Protein AF-A0A5T2E559-F1 (afdb_monomer_lite)

Structure (mmCIF, N/CA/C/O backbone):
data_AF-A0A5T2E559-F1
#
_entry.id   AF-A0A5T2E559-F1
#
loop_
_atom_site.group_PDB
_atom_site.id
_atom_site.type_symbol
_atom_site.label_atom_id
_atom_site.label_alt_id
_atom_site.label_comp_id
_atom_site.label_asym_id
_atom_site.label_entity_id
_atom_site.label_seq_id
_atom_site.pdbx_PDB_ins_code
_atom_site.Cartn_x
_atom_site.Cartn_y
_atom_site.Cartn_z
_atom_site.occupancy
_atom_site.B_iso_or_equiv
_atom_site.auth_seq_id
_atom_site.auth_comp_id
_atom_site.auth_asym_id
_atom_site.auth_atom_id
_atom_site.pdbx_PDB_model_num
ATOM 1 N N . ASN A 1 1 ? -61.203 17.964 37.550 1.00 66.06 1 ASN A N 1
ATOM 2 C CA . ASN A 1 1 ? -59.729 18.044 37.536 1.00 66.06 1 ASN A CA 1
ATOM 3 C C . ASN A 1 1 ? -59.248 17.151 36.398 1.00 66.06 1 ASN A C 1
ATOM 5 O O . ASN A 1 1 ? -59.450 15.952 36.487 1.00 66.06 1 ASN A O 1
ATOM 9 N N . VAL A 1 2 ? -58.763 17.712 35.288 1.00 76.19 2 VAL A N 1
ATOM 10 C CA . VAL A 1 2 ? -58.526 16.998 34.006 1.00 76.19 2 VAL A CA 1
ATOM 11 C C . VAL A 1 2 ? -57.173 16.260 33.941 1.00 76.19 2 VAL A C 1
ATOM 13 O O . VAL A 1 2 ? -56.623 16.067 32.867 1.00 76.19 2 VAL A O 1
ATOM 16 N N . GLY A 1 3 ? -56.598 15.864 35.083 1.00 79.62 3 GLY A N 1
ATOM 17 C CA . GLY A 1 3 ? -55.346 15.082 35.113 1.00 79.62 3 GLY A CA 1
ATOM 18 C C . GLY A 1 3 ? -54.092 15.826 34.621 1.00 79.62 3 GLY A C 1
ATOM 19 O O . GLY A 1 3 ? -53.061 15.210 34.355 1.00 79.62 3 GLY A O 1
ATOM 20 N N . LEU A 1 4 ? -54.149 17.159 34.510 1.00 85.25 4 LEU A N 1
ATOM 21 C CA . LEU A 1 4 ? -53.061 17.962 33.936 1.00 85.25 4 LEU A CA 1
ATOM 22 C C . LEU A 1 4 ? -51.761 17.887 34.751 1.00 85.25 4 LEU A C 1
ATOM 24 O O . LEU A 1 4 ? -50.685 17.919 34.167 1.00 85.25 4 LEU A O 1
ATOM 28 N N . GLY A 1 5 ? -51.838 17.741 36.078 1.00 86.62 5 GLY A N 1
ATOM 29 C CA . GLY A 1 5 ? -50.645 17.614 36.926 1.00 86.62 5 GLY A CA 1
ATOM 30 C C . GLY A 1 5 ? -49.849 16.332 36.661 1.00 86.62 5 GLY A C 1
ATOM 31 O O . GLY A 1 5 ? -48.628 16.373 36.555 1.00 86.62 5 GLY A O 1
ATOM 32 N N . GLU A 1 6 ? -50.536 15.203 36.480 1.00 86.62 6 GLU A N 1
ATOM 33 C CA . GLU A 1 6 ? -49.902 13.924 36.134 1.00 86.62 6 GLU A CA 1
ATOM 34 C C . GLU A 1 6 ? -49.303 13.968 34.724 1.00 86.62 6 GLU A C 1
ATOM 36 O O . GLU A 1 6 ? -48.163 13.560 34.515 1.00 86.62 6 GLU A O 1
ATOM 41 N N . THR A 1 7 ? -50.025 14.584 33.783 1.00 84.44 7 THR A N 1
ATOM 42 C CA . THR A 1 7 ? -49.546 14.812 32.410 1.00 84.44 7 THR A CA 1
ATOM 43 C C . THR A 1 7 ? -48.252 15.635 32.391 1.00 84.44 7 THR A C 1
ATOM 45 O O . THR A 1 7 ? -47.308 15.283 31.687 1.00 84.44 7 THR A O 1
ATOM 48 N N . ILE A 1 8 ? -48.175 16.704 33.191 1.00 85.31 8 ILE A N 1
ATOM 49 C CA . ILE A 1 8 ? -46.977 17.549 33.308 1.00 85.31 8 ILE A CA 1
ATOM 50 C C . ILE A 1 8 ? -45.797 16.761 33.893 1.00 85.31 8 ILE A C 1
ATOM 52 O O . ILE A 1 8 ? -44.686 16.868 33.378 1.00 85.31 8 ILE A O 1
ATOM 56 N N . ASN A 1 9 ? -46.023 15.940 34.922 1.00 83.50 9 ASN A N 1
ATOM 57 C CA . ASN A 1 9 ? -44.961 15.149 35.553 1.00 83.50 9 ASN A CA 1
ATOM 58 C C . ASN A 1 9 ? -44.396 14.071 34.613 1.00 83.50 9 ASN A C 1
ATOM 60 O O . ASN A 1 9 ? -43.179 13.902 34.531 1.00 83.50 9 ASN A O 1
ATOM 64 N N . LEU A 1 10 ? -45.261 13.381 33.861 1.00 82.00 10 LEU A N 1
ATOM 65 C CA . LEU A 1 10 ? -44.844 12.396 32.858 1.00 82.00 10 LEU A CA 1
ATOM 66 C C . LEU A 1 10 ? -44.085 13.056 31.698 1.00 82.00 10 LEU A C 1
ATOM 68 O O . LEU A 1 10 ? -43.051 12.546 31.268 1.00 82.00 10 LEU A O 1
ATOM 72 N N . ALA A 1 11 ? -44.552 14.219 31.230 1.00 79.19 11 ALA A N 1
ATOM 73 C CA . ALA A 1 11 ? -43.866 14.990 30.194 1.00 79.19 11 ALA A CA 1
ATOM 74 C C . ALA A 1 11 ? -42.492 15.502 30.661 1.00 79.19 11 ALA A C 1
ATOM 76 O O . ALA A 1 11 ? -41.535 15.476 29.889 1.00 79.19 11 ALA A O 1
ATOM 77 N N . ALA A 1 12 ? -42.369 15.925 31.923 1.00 78.69 12 ALA A N 1
ATOM 78 C CA . ALA A 1 12 ? -41.098 16.353 32.501 1.00 78.69 12 ALA A CA 1
ATOM 79 C C . ALA A 1 12 ? -40.080 15.203 32.570 1.00 78.69 12 ALA A C 1
ATOM 81 O O . ALA A 1 12 ? -38.919 15.415 32.236 1.00 78.69 12 ALA A O 1
ATOM 82 N N . GLY A 1 13 ? -40.507 13.990 32.941 1.00 71.38 13 GLY A N 1
ATOM 83 C CA . GLY A 1 13 ? -39.643 12.804 32.936 1.00 71.38 13 GLY A CA 1
ATOM 84 C C . GLY A 1 13 ? -39.203 12.387 31.528 1.00 71.38 13 GLY A C 1
ATOM 85 O O . GLY A 1 13 ? -38.030 12.104 31.307 1.00 71.38 13 GLY A O 1
ATOM 86 N N . ALA A 1 14 ? -40.113 12.428 30.550 1.00 70.19 14 ALA A N 1
ATOM 87 C CA . ALA A 1 14 ? -39.819 12.055 29.162 1.00 70.19 14 ALA A CA 1
ATOM 88 C C . ALA A 1 14 ? -38.858 13.021 28.434 1.00 70.19 14 ALA A C 1
ATOM 90 O O . ALA A 1 14 ? -38.290 12.661 27.404 1.00 70.19 14 ALA A O 1
ATOM 91 N N . LEU A 1 15 ? -38.678 14.248 28.940 1.00 72.31 15 LEU A N 1
ATOM 92 C CA . LEU A 1 15 ? -37.812 15.279 28.350 1.00 72.31 15 LEU A CA 1
ATOM 93 C C . LEU A 1 15 ? -36.453 15.436 29.063 1.00 72.31 15 LEU A C 1
ATOM 95 O O . LEU A 1 15 ? -35.660 16.298 28.667 1.00 72.31 15 LEU A O 1
ATOM 99 N N . GLN A 1 16 ? -36.157 14.625 30.084 1.00 73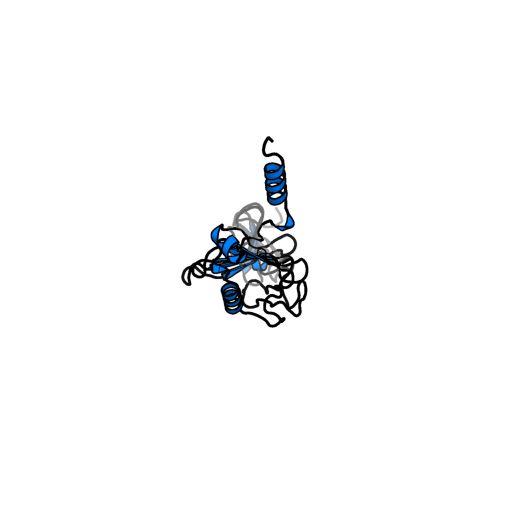.88 16 GLN A N 1
ATOM 100 C CA . GLN A 1 16 ? -34.877 14.653 30.800 1.00 73.88 16 GLN A CA 1
ATOM 101 C C . GLN A 1 16 ? -33.744 14.076 29.944 1.00 73.88 16 GLN A C 1
ATOM 103 O O . GLN A 1 16 ? -33.477 12.877 29.927 1.00 73.88 16 GLN A O 1
ATOM 108 N N . LYS A 1 17 ? -33.050 14.955 29.213 1.00 70.19 17 LYS A N 1
ATOM 109 C CA . LYS A 1 17 ? -31.913 14.591 28.346 1.00 70.19 17 LYS A CA 1
ATOM 110 C C . LYS A 1 17 ? -30.756 13.939 29.106 1.00 70.19 17 LYS A C 1
ATOM 112 O O . LYS A 1 17 ? -30.000 13.173 28.518 1.00 70.19 17 LYS A O 1
ATOM 117 N N . ASP A 1 18 ? -30.618 14.254 30.386 1.00 72.81 18 ASP A N 1
ATOM 118 C CA . ASP A 1 18 ? -29.656 13.677 31.322 1.00 72.81 18 ASP A CA 1
ATOM 119 C C . ASP A 1 18 ? -30.006 12.240 31.753 1.00 72.81 18 ASP A C 1
ATOM 121 O O . ASP A 1 18 ? -29.148 11.552 32.299 1.00 72.81 18 ASP A O 1
ATOM 125 N N . GLN A 1 19 ? -31.215 11.752 31.447 1.00 76.44 19 GLN A N 1
ATOM 126 C CA . GLN A 1 19 ? -31.642 10.365 31.678 1.00 76.44 19 GLN A CA 1
ATOM 127 C C . GLN A 1 19 ? -31.582 9.479 30.423 1.00 76.44 19 GLN A C 1
ATOM 129 O O . GLN A 1 19 ? -31.891 8.291 30.504 1.00 76.44 19 GLN A O 1
ATOM 134 N N . ASN A 1 20 ? -31.164 10.008 29.265 1.00 80.31 20 ASN A N 1
ATOM 135 C CA . ASN A 1 20 ? -31.089 9.251 28.011 1.00 80.31 20 ASN A CA 1
ATOM 136 C C . ASN A 1 20 ? -30.092 8.076 28.119 1.00 80.31 20 ASN A C 1
ATOM 138 O O . ASN A 1 20 ? -28.889 8.240 27.911 1.00 80.31 20 ASN A O 1
ATOM 142 N N . GLY A 1 21 ? -30.602 6.883 28.438 1.00 80.75 21 GLY A N 1
ATOM 143 C CA . GLY A 1 21 ? -29.823 5.661 28.651 1.00 80.75 21 GLY A CA 1
ATOM 144 C C . GLY A 1 21 ? -29.313 5.458 30.083 1.00 80.75 21 GLY A C 1
ATOM 145 O O . GLY A 1 21 ? -28.394 4.659 30.294 1.00 80.75 21 GLY A O 1
ATOM 146 N N . ALA A 1 22 ? -29.862 6.175 31.069 1.00 83.25 22 ALA A N 1
ATOM 147 C CA . ALA A 1 22 ? -29.571 5.953 32.490 1.00 83.25 22 ALA A CA 1
ATOM 148 C C . ALA A 1 22 ? -30.106 4.598 32.990 1.00 83.25 22 ALA A C 1
ATOM 150 O O . ALA A 1 22 ? -29.494 3.969 33.850 1.00 83.25 22 ALA A O 1
ATOM 151 N N . ASP A 1 23 ? -31.201 4.129 32.398 1.00 85.44 23 ASP A N 1
ATOM 152 C CA . ASP A 1 23 ? -31.852 2.844 32.647 1.00 85.44 23 ASP A CA 1
ATOM 153 C C . ASP A 1 23 ? -31.112 1.645 32.035 1.00 85.44 23 ASP A C 1
ATOM 155 O O . ASP A 1 23 ? -31.402 0.507 32.394 1.00 85.44 23 ASP A O 1
ATOM 159 N N . ILE A 1 24 ? -30.138 1.882 31.147 1.00 88.44 24 ILE A N 1
ATOM 160 C CA . ILE A 1 24 ? -29.319 0.834 30.531 1.00 88.44 24 ILE A CA 1
ATOM 161 C C . ILE A 1 24 ? -28.157 0.467 31.477 1.00 88.44 24 ILE A C 1
ATOM 163 O O . ILE A 1 24 ? -27.206 1.259 31.592 1.00 88.44 24 ILE A O 1
ATOM 167 N N . PRO A 1 25 ? -28.173 -0.732 32.107 1.00 88.56 25 PRO A N 1
ATOM 168 C CA . PRO A 1 25 ? -27.163 -1.123 33.096 1.00 88.56 25 PRO A CA 1
ATOM 169 C C . PRO A 1 25 ? -25.792 -1.367 32.462 1.00 88.56 25 PRO A C 1
ATOM 171 O O . PRO A 1 25 ? -24.769 -0.977 33.017 1.00 88.56 25 PRO A O 1
ATOM 174 N N . ASP A 1 26 ? -25.784 -1.966 31.269 1.00 87.31 26 ASP A N 1
ATOM 175 C CA . ASP A 1 26 ? -24.591 -2.184 30.458 1.00 87.31 26 ASP A CA 1
ATOM 176 C C . ASP A 1 26 ? -24.806 -1.582 29.067 1.00 87.31 26 ASP A C 1
ATOM 178 O O . ASP A 1 26 ? -25.435 -2.164 28.179 1.00 87.31 26 ASP A O 1
ATOM 182 N N . LYS A 1 27 ? -24.289 -0.365 28.890 1.00 82.25 27 LYS A N 1
ATOM 183 C CA . LYS A 1 27 ? -24.375 0.375 27.626 1.00 82.25 27 LYS A CA 1
ATOM 184 C C . LYS A 1 27 ? -23.577 -0.305 26.513 1.00 82.25 27 LYS A C 1
ATOM 186 O O . LYS A 1 27 ? -23.954 -0.187 25.348 1.00 82.25 27 LYS A O 1
ATOM 191 N N . GLY A 1 28 ? -22.511 -1.028 26.867 1.00 78.12 28 GLY A N 1
ATOM 192 C CA . GLY A 1 28 ? -21.689 -1.781 25.926 1.00 78.12 28 GLY A CA 1
ATOM 193 C C . GLY A 1 28 ? -22.461 -2.954 25.339 1.00 78.12 28 GLY A C 1
ATOM 194 O O . GLY A 1 28 ? -22.608 -3.045 24.120 1.00 78.12 28 GLY A O 1
ATOM 195 N N . LEU A 1 29 ? -23.039 -3.788 26.205 1.00 81.75 29 LEU A N 1
ATOM 196 C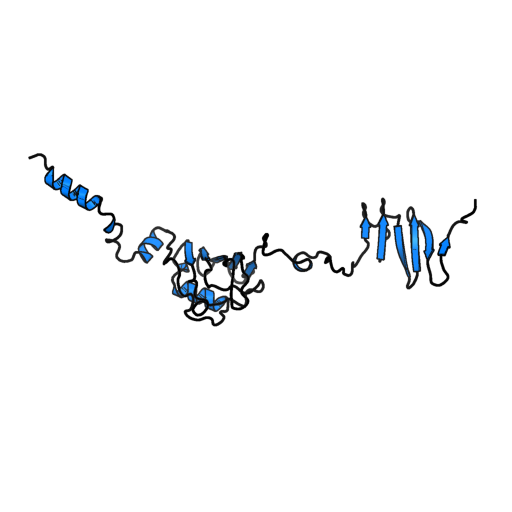 CA . LEU A 1 29 ? -23.891 -4.910 25.807 1.00 81.75 29 LEU A CA 1
ATOM 197 C C . LEU A 1 29 ? -25.152 -4.442 25.068 1.00 81.75 29 LEU A C 1
ATOM 199 O O . LEU A 1 29 ? -25.563 -5.057 24.085 1.00 81.75 29 LEU A O 1
ATOM 203 N N . PHE A 1 30 ? -25.760 -3.332 25.491 1.00 85.75 30 PHE A N 1
ATOM 204 C CA . PHE A 1 30 ? -26.888 -2.753 24.764 1.00 85.75 30 PHE A CA 1
ATOM 205 C C . PHE A 1 30 ? -26.501 -2.377 23.328 1.00 85.75 30 PHE A C 1
ATOM 207 O O . PHE A 1 30 ? -27.173 -2.806 22.390 1.00 85.75 30 PHE A O 1
ATOM 214 N N . ALA A 1 31 ? -25.392 -1.648 23.146 1.00 81.88 31 ALA A N 1
ATOM 215 C CA . ALA A 1 31 ? -24.888 -1.279 21.825 1.00 81.88 31 ALA A CA 1
ATOM 216 C C . ALA A 1 31 ? -24.559 -2.513 20.964 1.00 81.88 31 ALA A C 1
ATOM 218 O O . ALA A 1 31 ? -24.907 -2.532 19.782 1.00 81.88 31 ALA A O 1
ATOM 219 N N . GLN A 1 32 ? -23.968 -3.562 21.556 1.00 79.19 32 GLN A N 1
ATOM 220 C CA . GLN A 1 32 ? -23.748 -4.860 20.897 1.00 79.19 32 GLN A CA 1
ATOM 221 C C . GLN A 1 32 ? -25.055 -5.449 20.366 1.00 79.19 32 GLN A C 1
ATOM 223 O O . GLN A 1 32 ? -25.157 -5.753 19.176 1.00 79.19 32 GLN A O 1
ATOM 228 N N . ASN A 1 33 ? -26.065 -5.564 21.231 1.00 83.75 33 ASN A N 1
ATOM 229 C CA . ASN A 1 33 ? -27.334 -6.218 20.916 1.00 83.75 33 ASN A CA 1
ATOM 230 C C . ASN A 1 33 ? -28.094 -5.519 19.785 1.00 83.75 33 ASN A C 1
ATOM 232 O O . ASN A 1 33 ? -28.677 -6.185 18.929 1.00 83.75 33 ASN A O 1
ATOM 236 N N . ILE A 1 34 ? -28.064 -4.185 19.749 1.00 85.75 34 ILE A N 1
ATOM 237 C CA . ILE A 1 34 ? -28.722 -3.416 18.684 1.00 85.75 34 ILE A CA 1
ATOM 238 C C . ILE A 1 34 ? -27.837 -3.231 17.441 1.00 85.75 34 ILE A C 1
ATOM 240 O O . ILE A 1 34 ? -28.295 -2.689 16.437 1.00 85.75 34 ILE A O 1
ATOM 244 N N . GLY A 1 35 ? -26.578 -3.684 17.479 1.00 75.50 35 GLY A N 1
ATOM 245 C CA . GLY A 1 35 ? -25.617 -3.524 16.388 1.00 75.50 35 GLY A CA 1
ATOM 246 C C . GLY A 1 35 ? -25.165 -2.079 16.163 1.00 75.50 35 GLY A C 1
ATOM 247 O O . GLY A 1 35 ? -24.805 -1.729 15.040 1.00 75.50 35 GLY A O 1
ATOM 248 N N . ALA A 1 36 ? -25.205 -1.239 17.200 1.00 78.94 36 ALA A N 1
ATOM 249 C CA . ALA A 1 36 ? -24.722 0.133 17.131 1.00 78.94 36 ALA A CA 1
ATOM 250 C C . ALA A 1 36 ? -23.189 0.175 17.177 1.00 78.94 36 ALA A C 1
ATOM 252 O O . ALA A 1 36 ? -22.548 -0.582 17.912 1.00 78.94 36 ALA A O 1
ATOM 253 N N . ALA A 1 37 ? -22.604 1.104 16.421 1.00 70.25 37 ALA A N 1
ATOM 254 C CA . ALA A 1 37 ? -21.188 1.417 16.545 1.00 70.25 37 ALA A CA 1
ATOM 255 C C . ALA A 1 37 ? -20.931 2.042 17.925 1.00 70.25 37 ALA A C 1
ATOM 257 O O . ALA A 1 37 ? -21.547 3.047 18.281 1.00 70.25 37 ALA A O 1
ATOM 258 N N . LEU A 1 38 ? -20.025 1.448 18.699 1.00 68.00 38 LEU A N 1
ATOM 259 C CA . LEU A 1 38 ? -19.645 1.940 20.020 1.00 68.00 38 LEU A CA 1
ATOM 260 C C . LEU A 1 38 ? -18.276 2.617 19.938 1.00 68.00 38 LEU A C 1
ATOM 262 O O . LEU A 1 38 ? -17.262 1.940 19.805 1.00 68.00 38 LEU A O 1
ATOM 266 N N . ALA A 1 39 ? -18.257 3.947 20.029 1.00 65.06 39 ALA A N 1
ATOM 267 C CA . ALA A 1 39 ? -17.034 4.723 20.208 1.00 65.06 39 ALA A CA 1
ATOM 268 C C . ALA A 1 39 ? -16.802 4.937 21.713 1.00 65.06 39 ALA A C 1
ATOM 270 O O . ALA A 1 39 ? -17.538 5.684 22.354 1.00 65.06 39 ALA A O 1
ATOM 271 N N . PHE A 1 40 ? -15.806 4.258 22.290 1.00 60.25 40 PHE A N 1
ATOM 272 C CA . PHE A 1 40 ? -15.600 4.222 23.748 1.00 60.25 40 PHE A CA 1
ATOM 273 C C . PHE A 1 40 ? -15.128 5.559 24.341 1.00 60.25 40 PHE A C 1
ATOM 275 O O . PHE A 1 40 ? -15.461 5.873 25.482 1.00 60.25 40 PHE A O 1
ATOM 282 N N . SER A 1 41 ? -14.360 6.352 23.589 1.00 67.69 41 SER A N 1
ATOM 283 C CA . SER A 1 41 ? -13.909 7.690 23.991 1.00 67.69 41 SER A CA 1
ATOM 284 C C . SER A 1 41 ? -13.316 8.461 22.801 1.00 67.69 41 SER A C 1
ATOM 286 O O . SER A 1 41 ? -13.142 7.917 21.709 1.00 67.69 41 SER A O 1
ATOM 288 N N . SER A 1 42 ? -12.954 9.731 23.018 1.00 74.25 42 SER A N 1
ATOM 289 C CA . SER A 1 42 ? -12.201 10.549 22.053 1.00 74.25 42 SER A CA 1
ATOM 290 C C . SER A 1 42 ? -10.751 10.081 21.830 1.00 74.25 42 SER A C 1
ATOM 292 O O . SER A 1 42 ? -10.097 10.551 20.896 1.00 74.25 42 SER A O 1
ATOM 294 N N . GLY A 1 43 ? -10.248 9.157 22.656 1.00 85.31 43 GLY A N 1
ATOM 295 C CA . GLY A 1 43 ? -8.909 8.579 22.574 1.00 85.31 43 GLY A CA 1
ATOM 296 C C . GLY A 1 43 ? -8.653 7.569 23.699 1.00 85.31 43 GLY A C 1
ATOM 297 O O . GLY A 1 43 ? -8.889 7.883 24.866 1.00 85.31 43 GLY A O 1
ATOM 298 N N . ILE A 1 44 ? -8.155 6.374 23.370 1.00 92.12 44 ILE A N 1
ATOM 299 C CA . ILE A 1 44 ? -7.783 5.327 24.341 1.00 92.12 44 ILE A CA 1
ATOM 300 C C . ILE A 1 44 ? -6.300 4.964 24.240 1.00 92.12 44 ILE A C 1
ATOM 302 O O . ILE A 1 44 ? -5.699 5.085 23.177 1.00 92.12 44 ILE A O 1
ATOM 306 N N . HIS A 1 45 ? -5.706 4.496 25.335 1.00 94.31 45 HIS A N 1
ATOM 307 C CA . HIS A 1 45 ? -4.345 3.959 25.330 1.00 94.31 45 HIS A CA 1
ATOM 308 C C . HIS A 1 45 ? -4.362 2.533 24.775 1.00 94.31 45 HIS A C 1
ATOM 310 O O . HIS A 1 45 ? -4.824 1.603 25.439 1.00 94.31 45 HIS A O 1
ATOM 316 N N . ILE A 1 46 ? -3.898 2.354 23.541 1.00 95.00 46 ILE A N 1
ATOM 317 C CA . ILE A 1 46 ? -3.913 1.050 22.882 1.00 95.00 46 ILE A CA 1
ATOM 318 C C . ILE A 1 46 ? -2.651 0.293 23.277 1.00 95.00 46 ILE A C 1
ATOM 320 O O . ILE A 1 46 ? -1.586 0.504 22.705 1.00 95.00 46 ILE A O 1
ATOM 324 N N . GLY A 1 47 ? -2.789 -0.580 24.276 1.00 93.38 47 GLY A N 1
ATOM 325 C CA . GLY A 1 47 ? -1.714 -1.424 24.799 1.00 93.38 47 GLY A CA 1
ATOM 326 C C . GLY A 1 47 ? -0.890 -0.811 25.934 1.00 93.38 47 GLY A C 1
ATOM 327 O O . GLY A 1 47 ? -0.122 -1.546 26.546 1.00 93.38 47 GLY A O 1
ATOM 328 N N . GLY A 1 48 ? -1.072 0.478 26.247 1.00 93.62 48 GLY A N 1
ATOM 329 C CA . GLY A 1 48 ? -0.582 1.119 27.478 1.00 93.62 48 GLY A CA 1
ATOM 330 C C . GLY A 1 48 ? 0.922 1.403 27.542 1.00 93.62 48 GLY A C 1
ATOM 331 O O . GLY A 1 48 ? 1.395 1.895 28.559 1.00 93.62 48 GLY A O 1
ATOM 332 N N . ASP A 1 49 ? 1.662 1.104 26.478 1.00 95.00 49 ASP A N 1
ATOM 333 C CA . ASP A 1 49 ? 3.072 1.447 26.307 1.00 95.00 49 ASP A CA 1
ATOM 334 C C . ASP A 1 49 ? 3.399 1.555 24.793 1.00 95.00 49 ASP A C 1
ATOM 336 O O . ASP A 1 49 ? 2.521 1.327 23.951 1.00 95.00 49 ASP A O 1
ATOM 340 N N . SER A 1 50 ? 4.649 1.874 24.436 1.00 94.62 50 SER A N 1
ATOM 341 C CA . SER A 1 50 ? 5.119 2.038 23.049 1.00 94.62 50 SER A CA 1
ATOM 342 C C . SER A 1 50 ? 5.898 0.847 22.474 1.00 94.62 50 SER A C 1
ATOM 344 O O . SER A 1 50 ? 6.477 0.950 21.388 1.00 94.62 50 SER A O 1
ATOM 346 N N . ASN A 1 51 ? 5.924 -0.291 23.169 1.00 95.62 51 ASN A N 1
ATOM 347 C CA . ASN A 1 51 ? 6.553 -1.512 22.676 1.00 95.62 51 ASN A CA 1
ATOM 348 C C . ASN A 1 51 ? 5.864 -1.991 21.385 1.00 95.62 51 ASN A C 1
ATOM 350 O O . ASN A 1 51 ? 4.666 -1.765 21.186 1.00 95.62 51 ASN A O 1
ATOM 354 N N . PRO A 1 52 ? 6.597 -2.661 20.485 1.00 97.06 52 PRO A N 1
ATOM 355 C CA . PRO A 1 52 ? 6.002 -3.175 19.263 1.00 97.06 52 PRO A CA 1
ATOM 356 C C . PRO A 1 52 ? 4.998 -4.295 19.559 1.00 97.06 52 PRO A C 1
ATOM 358 O O . PRO A 1 52 ? 5.135 -5.034 20.534 1.00 97.06 52 PRO A O 1
ATOM 361 N N . TRP A 1 53 ? 4.015 -4.430 18.674 1.00 98.31 53 TRP A N 1
ATOM 362 C CA . TRP A 1 53 ? 3.137 -5.590 18.587 1.00 98.31 53 TRP A CA 1
ATOM 363 C C . TRP A 1 53 ? 3.309 -6.295 17.247 1.00 98.31 53 TRP A C 1
ATOM 365 O O . TRP A 1 53 ? 3.463 -5.679 16.190 1.00 98.31 53 TRP A O 1
ATOM 375 N N . THR A 1 54 ? 3.206 -7.613 17.296 1.00 98.62 54 THR A N 1
ATOM 376 C CA . THR A 1 54 ? 2.847 -8.431 16.143 1.00 98.62 54 THR A CA 1
ATOM 377 C C . THR A 1 54 ? 1.361 -8.267 15.826 1.00 98.62 54 THR A C 1
ATOM 379 O O . THR A 1 54 ? 0.543 -7.879 16.667 1.00 98.62 54 THR A O 1
ATOM 382 N N . THR A 1 55 ? 0.972 -8.630 14.611 1.00 98.50 55 THR A N 1
ATOM 383 C CA . THR A 1 55 ? -0.428 -8.655 14.187 1.00 98.50 55 THR A CA 1
ATOM 384 C C . THR A 1 55 ? -1.252 -9.591 15.078 1.00 98.50 55 THR A C 1
ATOM 386 O O . THR A 1 55 ? -2.395 -9.280 15.412 1.00 98.50 55 THR A O 1
ATOM 389 N N . ALA A 1 56 ? -0.669 -10.706 15.528 1.00 97.94 56 ALA A N 1
ATOM 390 C CA . ALA A 1 56 ? -1.325 -11.658 16.422 1.00 97.94 56 ALA A CA 1
ATOM 391 C C . ALA A 1 56 ? -1.604 -11.076 17.822 1.00 97.94 56 ALA A C 1
ATOM 393 O O . ALA A 1 56 ? -2.691 -11.283 18.369 1.00 97.94 56 ALA A O 1
ATOM 394 N N . GLU A 1 57 ? -0.661 -10.324 18.394 1.00 98.62 57 GLU A N 1
ATOM 395 C CA . GLU A 1 57 ? -0.844 -9.647 19.686 1.00 98.62 57 GLU A CA 1
ATOM 396 C C . GLU A 1 57 ? -1.889 -8.537 19.589 1.00 98.62 57 GLU A C 1
ATOM 398 O O . GLU A 1 57 ? -2.759 -8.437 20.453 1.00 98.62 57 GLU A O 1
ATOM 403 N N . PHE A 1 58 ? -1.868 -7.765 18.499 1.00 98.50 58 PHE A N 1
ATOM 404 C CA . PHE A 1 58 ? -2.886 -6.752 18.238 1.00 98.50 58 PHE A CA 1
ATOM 405 C C . PHE A 1 58 ? -4.293 -7.363 18.141 1.00 98.50 58 PHE A C 1
ATOM 407 O O . PHE A 1 58 ? -5.224 -6.890 18.793 1.00 98.50 58 PHE A O 1
ATOM 414 N N . ILE A 1 59 ? -4.452 -8.458 17.392 1.00 98.00 59 ILE A N 1
ATOM 415 C CA . ILE A 1 59 ? -5.730 -9.178 17.275 1.00 98.00 59 ILE A CA 1
ATOM 416 C C . ILE A 1 59 ? -6.177 -9.763 18.626 1.00 98.00 59 ILE A C 1
ATOM 418 O O . ILE A 1 59 ? -7.363 -9.721 18.956 1.00 98.00 59 ILE A O 1
ATOM 422 N N . SER A 1 60 ? -5.243 -10.271 19.432 1.00 98.00 60 SER A N 1
ATOM 423 C CA . SER A 1 60 ? -5.541 -10.777 20.779 1.00 98.00 60 SER A CA 1
ATOM 424 C C . SER A 1 60 ? -5.983 -9.657 21.725 1.00 98.00 60 SER A C 1
ATOM 426 O O . SER A 1 60 ? -6.898 -9.846 22.527 1.00 98.00 60 SER A O 1
ATOM 428 N N . TRP A 1 61 ? -5.397 -8.463 21.603 1.00 96.94 61 TRP A N 1
ATOM 429 C CA . TRP A 1 61 ? -5.870 -7.286 22.326 1.00 96.94 61 TRP A CA 1
ATOM 430 C C . TRP A 1 61 ? -7.284 -6.886 21.889 1.00 96.94 61 TRP A C 1
ATOM 432 O O . TRP A 1 61 ? -8.131 -6.677 22.749 1.00 96.94 61 TRP A O 1
ATOM 442 N N . LEU A 1 62 ? -7.588 -6.864 20.586 1.00 95.00 62 LEU A N 1
ATOM 443 C CA . LEU A 1 62 ? -8.951 -6.601 20.102 1.00 95.00 62 LEU A CA 1
ATOM 444 C C . LEU A 1 62 ? -9.967 -7.599 20.682 1.00 95.00 62 LEU A C 1
ATOM 446 O O . LEU A 1 62 ? -11.042 -7.211 21.135 1.00 95.00 62 LEU A O 1
ATOM 450 N N . GLU A 1 63 ? -9.623 -8.885 20.724 1.00 94.62 63 GLU A N 1
ATOM 451 C CA . GLU A 1 63 ? -10.478 -9.906 21.335 1.00 94.62 63 GLU A CA 1
ATOM 452 C C . GLU A 1 63 ? -10.714 -9.663 22.827 1.00 94.62 63 GLU A C 1
ATOM 454 O O . GLU A 1 63 ? -11.852 -9.781 23.278 1.00 94.62 63 GLU A O 1
ATOM 459 N N . SER A 1 64 ? -9.689 -9.243 23.577 1.00 92.69 64 SER A N 1
ATOM 460 C CA . SER A 1 64 ? -9.851 -8.901 24.997 1.00 92.69 64 SER A CA 1
ATOM 461 C C . SER A 1 64 ? -10.723 -7.662 25.224 1.00 92.69 64 SER A C 1
ATOM 463 O O . SER A 1 64 ? -11.323 -7.529 26.288 1.00 92.69 64 SER A O 1
ATOM 465 N N . GLN A 1 65 ? -10.855 -6.789 24.218 1.00 88.81 65 GLN A N 1
ATOM 466 C CA . GLN A 1 65 ? -11.805 -5.670 24.223 1.00 88.81 65 GLN A CA 1
ATOM 467 C C . GLN A 1 65 ? -13.229 -6.084 23.802 1.00 88.81 65 GLN A C 1
ATOM 469 O O . GLN A 1 65 ? -14.110 -5.234 23.680 1.00 88.81 65 GLN A O 1
ATOM 474 N N . GLY A 1 66 ? -13.476 -7.374 23.544 1.00 88.50 66 GLY A N 1
ATOM 475 C CA . GLY A 1 66 ? -14.783 -7.889 23.133 1.00 88.50 66 GLY A CA 1
ATOM 476 C C . GLY A 1 66 ? -15.171 -7.539 21.695 1.00 88.50 66 GLY A C 1
ATOM 477 O O . GLY A 1 66 ? -16.325 -7.721 21.319 1.00 88.50 66 GLY A O 1
ATOM 478 N N . VAL A 1 67 ? -14.225 -7.065 20.877 1.00 90.00 67 VAL A N 1
ATOM 479 C CA . VAL A 1 67 ? -14.459 -6.533 19.522 1.00 90.00 67 VAL A CA 1
ATOM 480 C C . VAL A 1 67 ? -15.242 -7.497 18.633 1.00 90.00 67 VAL A C 1
ATOM 482 O O . VAL A 1 67 ? -16.166 -7.085 17.939 1.00 90.00 67 VAL A O 1
ATOM 485 N N . PHE A 1 68 ? -14.923 -8.790 18.691 1.00 90.31 68 PHE A N 1
ATOM 486 C CA . PHE A 1 68 ? -15.549 -9.819 17.852 1.00 90.31 68 PHE A CA 1
ATOM 487 C C . PHE A 1 68 ? -16.966 -10.222 18.297 1.00 90.31 68 PHE A C 1
ATOM 489 O O . PHE A 1 68 ? -17.587 -11.056 17.640 1.00 90.31 68 PHE A O 1
ATOM 496 N N . ASN A 1 69 ? -17.487 -9.616 19.369 1.00 86.62 69 ASN A N 1
ATOM 497 C CA . ASN A 1 69 ? -18.892 -9.711 19.777 1.00 86.62 69 ASN A CA 1
ATOM 498 C C . ASN A 1 69 ? -19.751 -8.582 19.173 1.00 86.62 69 ASN A C 1
ATOM 500 O O . ASN A 1 69 ? -20.961 -8.538 19.384 1.00 86.62 69 ASN A O 1
ATOM 504 N N . HIS A 1 70 ? -19.144 -7.665 18.412 1.00 80.88 70 HIS A N 1
ATOM 505 C CA . HIS A 1 70 ? -19.829 -6.594 17.695 1.00 80.88 70 HIS A CA 1
ATOM 506 C C . HIS A 1 70 ? -19.809 -6.857 16.185 1.00 80.88 70 HIS A C 1
ATOM 508 O O . HIS A 1 70 ? -18.817 -7.327 15.639 1.00 80.88 70 HIS A O 1
ATOM 514 N N . ARG A 1 71 ? -20.878 -6.471 15.473 1.00 80.94 71 ARG A N 1
ATOM 515 C CA . ARG A 1 71 ? -20.872 -6.484 13.992 1.00 80.94 71 ARG A CA 1
ATOM 516 C C . ARG A 1 71 ? -19.924 -5.431 13.411 1.00 80.94 71 ARG A C 1
ATOM 518 O O . ARG A 1 71 ? -19.341 -5.642 12.350 1.00 80.94 71 ARG A O 1
ATOM 525 N N . TYR A 1 72 ? -19.826 -4.301 14.105 1.00 87.94 72 TYR A N 1
ATOM 526 C CA . TYR A 1 72 ? -18.966 -3.174 13.783 1.00 87.94 72 TYR A CA 1
ATOM 527 C C . TYR A 1 72 ? -18.456 -2.547 15.077 1.00 87.94 72 TYR A C 1
ATOM 529 O O . TYR A 1 72 ? -19.251 -2.149 15.931 1.00 87.94 72 TYR A O 1
ATOM 537 N N . TRP A 1 73 ? -17.141 -2.444 15.216 1.00 88.94 73 TRP A N 1
ATOM 538 C CA . TRP A 1 73 ? -16.486 -1.827 16.363 1.00 88.94 73 TRP A CA 1
ATOM 539 C C . TRP A 1 73 ? -15.484 -0.793 15.879 1.00 88.94 73 TRP A C 1
ATOM 541 O O . TRP A 1 73 ? -14.815 -1.013 14.867 1.00 88.94 73 TRP A O 1
ATOM 551 N N . MET A 1 74 ? -15.357 0.322 16.596 1.00 91.00 74 MET A N 1
ATOM 552 C CA . MET A 1 74 ? -14.348 1.316 16.265 1.00 91.00 74 MET A CA 1
ATOM 553 C C . MET A 1 74 ? -13.769 1.992 17.502 1.00 91.00 74 MET A C 1
ATOM 555 O O . MET A 1 74 ? -14.445 2.165 18.517 1.00 91.00 74 MET A O 1
ATOM 559 N N . CYS A 1 75 ? -12.509 2.398 17.412 1.00 91.50 75 CYS A N 1
ATOM 560 C CA . CYS A 1 75 ? -11.883 3.241 18.417 1.00 91.50 75 CYS A CA 1
ATOM 561 C C . CYS A 1 75 ? -10.882 4.205 17.788 1.00 91.50 75 CYS A C 1
ATOM 563 O O . CYS A 1 75 ? -10.522 4.105 16.612 1.00 91.50 75 CYS A O 1
ATOM 565 N N . ARG A 1 76 ? -10.416 5.144 18.607 1.00 93.62 76 ARG A N 1
ATOM 566 C CA . ARG A 1 76 ? -9.314 6.036 18.277 1.00 93.62 76 ARG A CA 1
ATOM 567 C C . ARG A 1 76 ? -8.237 5.909 19.346 1.00 93.62 76 ARG A C 1
ATOM 569 O O . ARG A 1 76 ? -8.543 6.034 20.530 1.00 93.62 76 ARG A O 1
ATOM 576 N N . GLY A 1 77 ? -6.989 5.693 18.944 1.00 95.06 77 GLY A N 1
ATOM 577 C CA . GLY A 1 77 ? -5.851 5.766 19.857 1.00 95.06 77 GLY A CA 1
ATOM 578 C C . GLY A 1 77 ? -5.649 7.189 20.377 1.00 95.06 77 GLY A C 1
ATOM 579 O O . GLY A 1 77 ? -5.875 8.166 19.659 1.00 95.06 77 GLY A O 1
ATOM 580 N N . SER A 1 78 ? -5.224 7.333 21.627 1.00 94.56 78 SER A N 1
ATOM 581 C CA . SER A 1 78 ? -4.886 8.634 22.206 1.00 94.56 78 SER A CA 1
ATOM 582 C C . SER A 1 78 ? -3.684 9.262 21.485 1.00 94.56 78 SER A C 1
ATOM 584 O O . SER A 1 78 ? -2.908 8.579 20.818 1.00 94.56 78 SER A O 1
ATOM 586 N N . TRP A 1 79 ? -3.501 10.580 21.613 1.00 95.25 79 TRP A N 1
ATOM 587 C CA . TRP A 1 79 ? -2.350 11.285 21.023 1.00 95.25 79 TRP A CA 1
ATOM 588 C C . TRP A 1 79 ? -1.048 11.116 21.836 1.00 95.25 79 TRP A C 1
ATOM 590 O O . TRP A 1 79 ? -0.108 11.891 21.675 1.00 95.25 79 TRP A O 1
ATOM 600 N N . ASN A 1 80 ? -0.978 10.128 22.737 1.00 95.19 80 ASN A N 1
ATOM 601 C CA . ASN A 1 80 ? 0.238 9.836 23.490 1.00 95.19 80 ASN A CA 1
ATOM 602 C C . ASN A 1 80 ? 1.021 8.698 22.831 1.00 95.19 80 ASN A C 1
ATOM 604 O O . ASN A 1 80 ? 0.649 7.533 22.944 1.00 95.19 80 ASN A O 1
ATOM 608 N N . TYR A 1 81 ? 2.138 9.023 22.184 1.00 96.19 81 TYR A N 1
ATOM 609 C CA . TYR A 1 81 ? 3.013 8.019 21.576 1.00 96.19 81 TYR A CA 1
ATOM 610 C C . TYR A 1 81 ? 3.570 7.000 22.575 1.00 96.19 81 TYR A C 1
ATOM 612 O O . TYR A 1 81 ? 3.822 5.868 22.183 1.00 96.19 81 TYR A O 1
ATOM 620 N N . ALA A 1 82 ? 3.771 7.387 23.838 1.00 96.50 82 ALA A N 1
ATOM 621 C CA . ALA A 1 82 ? 4.342 6.505 24.851 1.00 96.50 82 ALA A CA 1
ATOM 622 C C . ALA A 1 82 ? 3.367 5.421 25.324 1.00 96.50 82 ALA A C 1
ATOM 624 O O . ALA A 1 82 ? 3.829 4.417 25.845 1.00 96.50 82 ALA A O 1
ATOM 625 N N . ASP A 1 83 ? 2.060 5.598 25.103 1.00 95.88 83 ASP A N 1
ATOM 626 C CA . ASP A 1 83 ? 1.013 4.708 25.624 1.00 95.88 83 ASP A CA 1
ATOM 627 C C . ASP A 1 83 ? 0.285 3.923 24.518 1.00 95.88 83 ASP A C 1
ATOM 629 O O . ASP A 1 83 ? -0.750 3.295 24.770 1.00 95.88 83 ASP A O 1
ATOM 633 N N . ASN A 1 84 ? 0.761 4.029 23.275 1.00 97.00 84 ASN A N 1
ATOM 634 C CA . ASN A 1 84 ? 0.161 3.367 22.127 1.00 97.00 84 ASN A CA 1
ATOM 635 C C . ASN A 1 84 ? 1.198 2.546 21.369 1.00 97.00 84 ASN A C 1
ATOM 637 O O . ASN A 1 84 ? 2.271 3.029 21.000 1.00 97.00 84 ASN A O 1
ATOM 641 N N . LYS A 1 85 ? 0.812 1.311 21.067 1.00 97.88 85 LYS A N 1
ATOM 642 C CA . LYS A 1 85 ? 1.655 0.330 20.387 1.00 97.88 85 LYS A CA 1
ATOM 643 C C . LYS A 1 85 ? 1.883 0.687 18.919 1.00 97.88 85 LYS A C 1
ATOM 645 O O . LYS A 1 85 ? 1.162 1.487 18.313 1.00 97.88 85 LYS A O 1
ATOM 650 N N . THR A 1 86 ? 2.876 0.033 18.326 1.00 98.25 86 THR A N 1
ATOM 651 C CA . THR A 1 86 ? 3.119 0.044 16.878 1.00 98.25 86 THR A CA 1
ATOM 652 C C . THR A 1 86 ? 3.127 -1.386 16.352 1.00 98.25 86 THR A C 1
ATOM 654 O O . THR A 1 86 ? 3.851 -2.220 16.885 1.00 98.25 86 THR A O 1
ATOM 657 N N . ILE A 1 87 ? 2.344 -1.676 15.311 1.00 98.62 87 ILE A N 1
ATOM 658 C CA . ILE A 1 87 ? 2.317 -2.997 14.666 1.00 98.62 87 ILE A CA 1
ATOM 659 C C . ILE A 1 87 ? 3.434 -3.058 13.623 1.00 98.62 87 ILE A C 1
ATOM 661 O O . ILE A 1 87 ? 3.492 -2.183 12.756 1.00 98.62 87 ILE A O 1
ATOM 665 N N . THR A 1 88 ? 4.317 -4.056 13.692 1.00 98.00 88 THR A N 1
ATOM 666 C CA . THR A 1 88 ? 5.589 -4.041 12.935 1.00 98.00 88 THR A CA 1
ATOM 667 C C . THR A 1 88 ? 5.780 -5.182 11.934 1.00 98.00 88 THR A C 1
ATOM 669 O O . THR A 1 88 ? 6.727 -5.157 11.157 1.00 98.00 88 THR A O 1
ATOM 672 N N . ASP A 1 89 ? 4.908 -6.187 11.921 1.00 98.06 89 ASP A N 1
ATOM 673 C CA . ASP A 1 89 ? 5.028 -7.395 11.087 1.00 98.06 89 ASP A CA 1
ATOM 674 C C . ASP A 1 89 ? 4.087 -7.390 9.867 1.00 98.06 89 ASP A C 1
ATOM 676 O O . ASP A 1 89 ? 3.780 -8.429 9.290 1.00 98.06 89 ASP A O 1
ATOM 680 N N . THR A 1 90 ? 3.614 -6.213 9.457 1.00 98.12 90 THR A N 1
ATOM 681 C CA . THR A 1 90 ? 2.544 -6.082 8.455 1.00 98.12 90 THR A CA 1
ATOM 682 C C . THR A 1 90 ? 2.984 -6.401 7.026 1.00 98.12 90 THR A C 1
ATOM 684 O O . THR A 1 90 ? 2.144 -6.651 6.166 1.00 98.12 90 THR A O 1
ATOM 687 N N . GLY A 1 91 ? 4.288 -6.328 6.735 1.00 96.88 91 GLY A N 1
ATOM 688 C CA . GLY A 1 91 ? 4.843 -6.462 5.382 1.00 96.88 91 GLY A CA 1
ATOM 689 C C . GLY A 1 91 ? 4.561 -5.277 4.446 1.00 96.88 91 GLY A C 1
ATOM 690 O O . GLY A 1 91 ? 5.134 -5.212 3.364 1.00 96.88 91 GLY A O 1
ATOM 691 N N . CYS A 1 92 ? 3.732 -4.311 4.854 1.00 96.88 92 CYS A N 1
ATOM 692 C CA . CYS A 1 92 ? 3.389 -3.115 4.073 1.00 96.88 92 CYS A CA 1
ATOM 693 C C . CYS A 1 92 ? 3.652 -1.798 4.832 1.00 96.88 92 CYS A C 1
ATOM 695 O O . CYS A 1 92 ? 3.151 -0.735 4.458 1.00 96.88 92 CYS A O 1
ATOM 697 N N . GLY A 1 93 ? 4.488 -1.865 5.873 1.00 97.00 93 GLY A N 1
ATOM 698 C CA . GLY A 1 93 ? 4.935 -0.741 6.696 1.00 97.00 93 GLY A CA 1
ATOM 699 C C . GLY A 1 93 ? 4.310 -0.728 8.091 1.00 97.00 93 GLY A C 1
ATOM 700 O O . GLY A 1 93 ? 3.193 -1.202 8.295 1.00 97.00 93 GLY A O 1
ATOM 701 N N . ASN A 1 94 ? 5.036 -0.178 9.063 1.00 98.38 94 ASN A N 1
ATOM 702 C CA . ASN A 1 94 ? 4.600 -0.182 10.456 1.00 98.38 94 ASN A CA 1
ATOM 703 C C . ASN A 1 94 ? 3.344 0.680 10.660 1.00 98.38 94 ASN A C 1
ATOM 705 O O . ASN A 1 94 ? 3.192 1.743 10.049 1.00 98.38 94 ASN A O 1
ATOM 709 N N . ILE A 1 95 ? 2.478 0.257 11.579 1.00 98.62 95 ILE A N 1
ATOM 710 C CA . ILE A 1 95 ? 1.232 0.952 11.917 1.00 98.62 95 ILE A CA 1
ATOM 711 C C . ILE A 1 95 ? 1.345 1.487 13.344 1.00 98.62 95 ILE A C 1
ATOM 713 O O . ILE A 1 95 ? 1.182 0.740 14.305 1.00 98.62 95 ILE A O 1
ATOM 717 N N . CYS A 1 96 ? 1.634 2.781 13.491 1.00 98.00 96 CYS A N 1
ATOM 718 C CA . CYS A 1 96 ? 1.605 3.457 14.791 1.00 98.00 96 CYS A CA 1
ATOM 719 C C . CYS A 1 96 ? 0.146 3.713 15.193 1.00 98.00 96 CYS A C 1
ATOM 721 O O . CYS A 1 96 ? -0.598 4.318 14.419 1.00 98.00 96 CYS A O 1
ATOM 723 N N . LEU A 1 97 ? -0.267 3.254 16.379 1.00 97.81 97 LEU A N 1
ATOM 724 C CA . LEU A 1 97 ? -1.666 3.334 16.818 1.00 97.81 97 LEU A CA 1
ATOM 725 C C . LEU A 1 97 ? -2.007 4.645 17.545 1.00 97.81 97 LEU A C 1
ATOM 727 O O . LEU A 1 97 ? -3.184 4.949 17.735 1.00 97.81 97 LEU A O 1
ATOM 731 N N . ALA A 1 98 ? -1.007 5.458 17.902 1.00 96.94 98 ALA A N 1
ATOM 732 C CA . ALA A 1 98 ? -1.227 6.781 18.484 1.00 96.94 98 ALA A CA 1
ATOM 733 C C . ALA A 1 98 ? -2.009 7.670 17.507 1.00 96.94 98 ALA A C 1
ATOM 735 O O . ALA A 1 98 ? -1.590 7.889 16.371 1.00 96.94 98 ALA A O 1
ATOM 736 N N . GLY A 1 99 ? -3.171 8.166 17.935 1.00 95.56 99 GLY A N 1
ATOM 737 C CA . GLY A 1 99 ? -4.058 8.967 17.092 1.00 95.56 99 GLY A CA 1
ATOM 738 C C . GLY A 1 99 ? -4.649 8.238 15.878 1.00 95.56 99 GLY A C 1
ATOM 739 O O . GLY A 1 99 ? -5.314 8.893 15.068 1.00 95.56 99 GLY A O 1
ATOM 740 N N . ALA A 1 100 ? -4.426 6.930 15.725 1.00 97.00 100 ALA A N 1
ATOM 741 C CA . ALA A 1 100 ? -4.998 6.147 14.638 1.00 97.00 100 ALA A CA 1
ATOM 742 C C . ALA A 1 100 ? -6.468 5.827 14.922 1.00 97.00 100 ALA A C 1
ATOM 744 O O . ALA A 1 100 ? -6.868 5.667 16.076 1.00 97.00 100 ALA A O 1
ATOM 745 N N . VAL A 1 101 ? -7.274 5.736 13.869 1.00 96.31 101 VAL A N 1
ATOM 746 C CA . VAL A 1 101 ? -8.636 5.192 13.947 1.00 96.31 101 VAL A CA 1
ATOM 747 C C . VAL A 1 101 ? -8.578 3.719 13.575 1.00 96.31 101 VAL A C 1
ATOM 749 O O . VAL A 1 101 ? -7.962 3.377 12.570 1.00 96.31 101 VAL A O 1
ATOM 752 N N . ILE A 1 102 ? -9.204 2.864 14.380 1.00 96.31 102 ILE A N 1
ATOM 753 C CA . ILE A 1 102 ? -9.303 1.423 14.146 1.00 96.31 102 ILE A CA 1
ATOM 754 C C . ILE A 1 102 ? -10.771 1.081 13.956 1.00 96.31 102 ILE A C 1
ATOM 756 O O . ILE A 1 102 ? -11.599 1.450 14.784 1.00 96.31 102 ILE A O 1
ATOM 760 N N . GLU A 1 103 ? -11.077 0.342 12.899 1.00 95.19 103 GLU A N 1
ATOM 761 C CA . GLU A 1 103 ? -12.408 -0.170 12.592 1.00 95.19 103 GLU A CA 1
ATOM 762 C C . GLU A 1 103 ? -12.316 -1.678 12.392 1.00 95.19 103 GLU A C 1
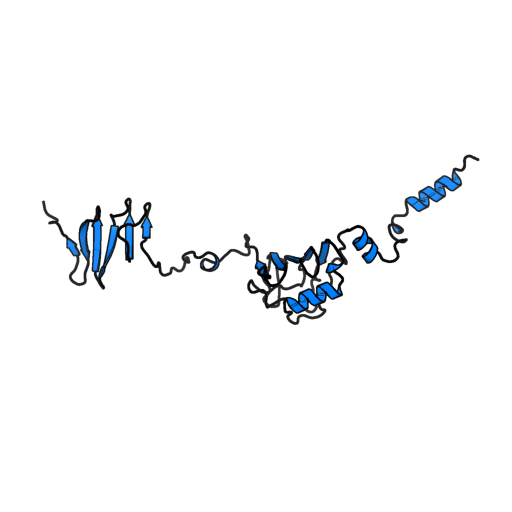ATOM 764 O O . GLU A 1 103 ? -11.462 -2.163 11.648 1.00 95.19 103 GLU A O 1
ATOM 769 N N . VAL A 1 104 ? -13.196 -2.431 13.044 1.00 95.00 104 VAL A N 1
ATOM 770 C CA . VAL A 1 104 ? -13.219 -3.891 12.968 1.00 95.00 104 VAL A CA 1
ATOM 771 C C . VAL A 1 104 ? -14.611 -4.359 12.586 1.00 95.00 104 VAL A C 1
ATOM 773 O O . VAL A 1 104 ? -15.614 -3.953 13.173 1.00 95.00 104 VAL A O 1
ATOM 776 N N . MET A 1 105 ? -14.651 -5.215 11.573 1.00 93.75 105 MET A N 1
ATOM 777 C CA . MET A 1 105 ? -15.852 -5.794 10.987 1.00 93.75 105 MET A CA 1
ATOM 778 C C . MET A 1 105 ? -15.712 -7.316 10.950 1.00 93.75 105 MET A C 1
ATOM 780 O O . MET A 1 105 ? -14.636 -7.835 10.642 1.00 93.75 105 MET A O 1
ATOM 784 N N . GLY A 1 106 ? -16.811 -8.029 11.197 1.00 92.12 106 GLY A N 1
ATOM 785 C CA . GLY A 1 106 ? -16.837 -9.496 11.202 1.00 92.12 106 GLY A CA 1
ATOM 786 C C . GLY A 1 106 ? -16.581 -10.100 12.586 1.00 92.12 106 GLY A C 1
ATOM 787 O O . GLY A 1 106 ? -16.857 -9.475 13.603 1.00 92.12 106 GLY A O 1
ATOM 788 N N . PHE A 1 107 ? -16.090 -11.336 12.626 1.00 92.19 107 PHE A N 1
ATOM 789 C CA . PHE A 1 107 ? -15.867 -12.113 13.852 1.00 92.19 107 PHE A CA 1
ATOM 790 C C . PHE A 1 107 ? -14.493 -12.798 13.822 1.00 92.19 107 PHE A C 1
ATOM 792 O O . PHE A 1 107 ? -13.797 -12.767 12.812 1.00 92.19 107 PHE A O 1
ATOM 799 N N . ARG A 1 108 ? -14.077 -13.452 14.915 1.00 92.31 108 ARG A N 1
ATOM 800 C CA . ARG A 1 108 ? -12.698 -13.960 15.066 1.00 92.31 108 ARG A CA 1
ATOM 801 C C . ARG A 1 108 ? -12.229 -14.907 13.947 1.00 92.31 108 ARG A C 1
ATOM 803 O O . ARG A 1 108 ? -11.044 -14.922 13.630 1.00 92.31 108 ARG A O 1
ATOM 810 N N . GLY A 1 109 ? -13.137 -15.684 13.355 1.00 92.38 109 GLY A N 1
ATOM 811 C CA . GLY A 1 109 ? -12.831 -16.596 12.245 1.00 92.38 109 GLY A CA 1
ATOM 812 C C . GLY A 1 109 ? -12.881 -15.958 10.851 1.00 92.38 109 GLY A C 1
ATOM 813 O O . GLY A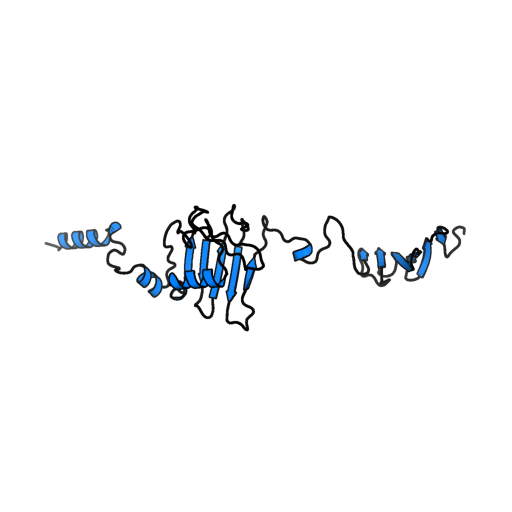 1 109 ? -12.340 -16.533 9.912 1.00 92.38 109 GLY A O 1
ATOM 814 N N . ALA A 1 110 ? -13.514 -14.790 10.713 1.00 94.44 110 ALA A N 1
ATOM 815 C CA . ALA A 1 110 ? -13.620 -14.042 9.464 1.00 94.44 110 ALA A CA 1
ATOM 816 C C . ALA A 1 110 ? -13.724 -12.542 9.774 1.00 94.44 110 ALA A C 1
ATOM 818 O O . ALA A 1 110 ? -14.791 -12.046 10.147 1.00 94.44 110 ALA A O 1
ATOM 819 N N . MET A 1 111 ? -12.603 -11.831 9.660 1.00 95.69 111 MET A N 1
ATOM 820 C CA . MET A 1 111 ? -12.468 -10.441 10.090 1.00 95.69 111 MET A CA 1
ATOM 821 C C . MET A 1 111 ? -11.887 -9.545 8.999 1.00 95.69 111 MET A C 1
ATOM 823 O O . MET A 1 111 ? -11.044 -9.946 8.194 1.00 95.69 111 MET A O 1
ATOM 827 N N . THR A 1 112 ? -12.299 -8.284 9.042 1.00 97.69 112 THR A N 1
ATOM 828 C CA . THR A 1 112 ? -11.642 -7.172 8.360 1.00 97.69 112 THR A CA 1
ATOM 829 C C . THR A 1 112 ? -11.307 -6.108 9.394 1.00 97.69 112 THR A C 1
ATOM 831 O O . THR A 1 112 ? -12.190 -5.667 10.128 1.00 97.69 112 THR A O 1
ATOM 834 N N . ILE A 1 113 ? -10.045 -5.690 9.448 1.00 98.31 113 ILE A N 1
ATOM 835 C CA . ILE A 1 113 ? -9.588 -4.591 10.303 1.00 98.31 113 ILE A CA 1
ATOM 836 C C . ILE A 1 113 ? -9.070 -3.481 9.398 1.00 98.31 113 ILE A C 1
ATOM 838 O O . ILE A 1 113 ? -8.210 -3.731 8.555 1.00 98.31 113 ILE A O 1
ATOM 842 N N . ARG A 1 114 ? -9.569 -2.259 9.573 1.00 98.56 114 ARG A N 1
ATOM 843 C CA . ARG A 1 114 ? -9.016 -1.061 8.940 1.00 98.56 114 ARG A CA 1
ATOM 844 C C . ARG A 1 114 ? -8.358 -0.187 9.990 1.00 98.56 114 ARG A C 1
ATOM 846 O O . ARG A 1 114 ? -8.921 0.020 11.061 1.00 98.56 114 ARG A O 1
ATOM 853 N N . VAL A 1 115 ? -7.170 0.316 9.679 1.00 98.50 115 VAL A N 1
ATOM 854 C CA . VAL A 1 115 ? -6.453 1.274 10.519 1.00 98.50 115 VAL A CA 1
ATOM 855 C C . VAL A 1 115 ? -6.068 2.483 9.686 1.00 98.50 115 VAL A C 1
ATOM 857 O O . VAL A 1 115 ? -5.314 2.359 8.722 1.00 98.50 115 VAL A O 1
ATOM 860 N N . THR A 1 116 ? -6.559 3.652 10.081 1.00 98.25 116 THR A N 1
ATOM 861 C CA . THR A 1 116 ? -6.242 4.932 9.443 1.00 98.25 116 THR A CA 1
ATOM 862 C C . THR A 1 116 ? -5.295 5.710 10.340 1.00 98.25 116 THR A C 1
ATOM 864 O O . THR A 1 116 ? -5.675 6.135 11.435 1.00 98.25 116 THR A O 1
ATOM 867 N N . THR A 1 117 ? -4.052 5.880 9.892 1.00 98.31 117 THR A N 1
ATOM 868 C CA . THR A 1 117 ? -3.019 6.595 10.644 1.00 98.31 117 THR A CA 1
ATOM 869 C C . THR A 1 117 ? -3.164 8.111 10.481 1.00 98.31 117 THR A C 1
ATOM 871 O O . THR A 1 117 ? -3.632 8.591 9.442 1.00 98.31 117 THR A O 1
ATOM 874 N N . PRO A 1 118 ? -2.778 8.901 11.498 1.00 97.12 118 PRO A N 1
ATOM 875 C CA . PRO A 1 118 ? -2.820 10.353 11.401 1.00 97.12 118 PRO A CA 1
ATOM 876 C C . PRO A 1 118 ? -1.723 10.900 10.476 1.00 97.12 118 PRO A C 1
ATOM 878 O O . PRO A 1 118 ? -0.888 10.166 9.948 1.00 97.12 118 PRO A O 1
ATOM 881 N N . THR A 1 119 ? -1.713 12.218 10.269 1.00 96.94 119 THR A N 1
ATOM 882 C CA . THR A 1 119 ? -0.758 12.899 9.377 1.00 96.94 119 THR A CA 1
ATOM 883 C C . THR A 1 119 ? 0.687 12.894 9.878 1.00 96.94 119 THR A C 1
ATOM 885 O O . THR A 1 119 ? 1.593 13.239 9.122 1.00 96.94 119 THR A O 1
ATOM 888 N N . THR A 1 120 ? 0.919 12.466 11.118 1.00 96.31 120 THR A N 1
ATOM 889 C CA . THR A 1 120 ? 2.238 12.268 11.730 1.00 96.31 120 THR A CA 1
ATOM 890 C C . THR A 1 120 ? 2.240 10.994 12.571 1.00 96.31 120 THR A C 1
ATOM 892 O O . THR A 1 120 ? 1.192 10.545 13.021 1.00 96.31 120 THR A O 1
ATOM 895 N N . THR A 1 121 ? 3.406 10.381 12.765 1.00 96.06 121 THR A N 1
ATOM 896 C CA . THR A 1 121 ? 3.570 9.092 13.460 1.00 96.06 121 THR A CA 1
ATOM 897 C C . THR A 1 121 ? 4.899 9.049 14.221 1.00 96.06 121 THR A C 1
ATOM 899 O O . THR A 1 121 ? 5.771 9.896 14.023 1.00 96.06 121 THR A O 1
ATOM 902 N N . SER A 1 122 ? 5.074 8.041 15.081 1.00 93.31 122 SER A N 1
ATOM 903 C CA . SER A 1 122 ? 6.351 7.680 15.713 1.00 93.31 122 SER A CA 1
ATOM 904 C C . SER A 1 122 ? 6.647 6.183 15.511 1.00 93.31 122 SER A C 1
ATOM 906 O O . SER A 1 122 ? 5.898 5.491 14.817 1.00 93.31 122 SER A O 1
ATOM 908 N N . GLY A 1 123 ? 7.768 5.675 16.043 1.00 86.38 123 GLY A N 1
ATOM 909 C CA . GLY A 1 123 ? 8.079 4.234 16.006 1.00 86.38 123 GLY A CA 1
ATOM 910 C C . GLY A 1 123 ? 8.283 3.654 14.597 1.00 86.38 123 GLY A C 1
ATOM 911 O O . GLY A 1 123 ? 8.086 2.461 14.376 1.00 86.38 123 GLY A O 1
ATOM 912 N N . GLY A 1 124 ? 8.624 4.499 13.617 1.00 94.25 124 GLY A N 1
ATOM 913 C CA . GLY A 1 124 ? 8.722 4.106 12.207 1.00 94.25 124 GLY A CA 1
ATOM 914 C C . GLY A 1 124 ? 7.372 3.874 11.518 1.00 94.25 124 GLY A C 1
ATOM 915 O O . GLY A 1 124 ? 7.343 3.316 10.424 1.00 94.25 124 GLY A O 1
ATOM 916 N N . GLY A 1 125 ? 6.256 4.273 12.141 1.00 96.88 125 GLY A N 1
ATOM 917 C CA . GLY A 1 125 ? 4.923 4.149 11.558 1.00 96.88 125 GLY A CA 1
ATOM 918 C C . GLY A 1 125 ? 4.747 4.977 10.286 1.00 96.88 125 GLY A C 1
ATOM 919 O O . GLY A 1 125 ? 5.326 6.053 10.147 1.00 96.88 125 GLY A O 1
ATOM 920 N N . VAL A 1 126 ? 3.901 4.513 9.372 1.00 97.88 126 VAL A N 1
ATOM 921 C CA . VAL A 1 126 ? 3.588 5.238 8.134 1.00 97.88 126 VAL A CA 1
ATOM 922 C C . VAL A 1 126 ? 2.432 6.203 8.381 1.00 97.88 126 VAL A C 1
ATOM 924 O O . VAL A 1 126 ? 1.333 5.784 8.745 1.00 97.88 126 VAL A O 1
ATOM 927 N N . ALA A 1 127 ? 2.671 7.494 8.180 1.00 97.62 127 ALA A N 1
ATOM 928 C CA . ALA A 1 127 ? 1.661 8.537 8.336 1.00 97.62 127 ALA A CA 1
ATOM 929 C C . ALA A 1 127 ? 0.715 8.631 7.126 1.00 97.62 127 ALA A C 1
ATOM 931 O O . ALA A 1 127 ? 1.059 8.217 6.020 1.00 97.62 127 ALA A O 1
ATOM 932 N N . SER A 1 128 ? -0.459 9.240 7.316 1.00 97.88 128 SER A N 1
ATOM 933 C CA . SER A 1 128 ? -1.467 9.509 6.272 1.00 97.88 128 SER A CA 1
ATOM 934 C C . SER A 1 128 ? -1.867 8.272 5.453 1.00 97.88 128 SER A C 1
ATOM 936 O O . SER A 1 128 ? -2.095 8.363 4.241 1.00 97.88 128 SER A O 1
ATOM 938 N N . ALA A 1 129 ? -1.889 7.101 6.086 1.00 98.19 129 ALA A N 1
ATOM 939 C CA . ALA A 1 129 ? -2.090 5.816 5.431 1.00 98.19 129 ALA A CA 1
ATOM 940 C C . ALA A 1 129 ? -3.358 5.131 5.939 1.00 98.19 129 ALA A C 1
ATOM 942 O O . ALA A 1 129 ? -3.741 5.278 7.099 1.00 98.19 129 ALA A O 1
ATOM 943 N N . GLN A 1 130 ? -3.970 4.336 5.065 1.00 98.50 130 GLN A N 1
ATOM 944 C CA . GLN A 1 130 ? -4.984 3.367 5.449 1.00 98.50 130 GLN A CA 1
ATOM 945 C C . GLN A 1 130 ? -4.417 1.968 5.247 1.00 98.50 130 GLN A C 1
ATOM 947 O O . GLN A 1 130 ? -3.897 1.636 4.179 1.00 98.50 130 GLN A O 1
ATOM 952 N N . PHE A 1 131 ? -4.512 1.163 6.294 1.00 98.75 131 PHE A N 1
ATOM 953 C CA . PHE A 1 131 ? -4.120 -0.231 6.306 1.00 98.75 131 PHE A CA 1
ATOM 954 C C . PHE A 1 131 ? -5.364 -1.096 6.434 1.00 98.75 131 PHE A C 1
ATOM 956 O O . PHE A 1 131 ? -6.198 -0.839 7.297 1.00 98.75 131 PHE A O 1
ATOM 963 N N . THR A 1 132 ? -5.474 -2.137 5.615 1.00 98.69 132 THR A N 1
ATOM 964 C CA . THR A 1 132 ? -6.572 -3.104 5.681 1.00 98.69 132 THR A CA 1
ATOM 965 C C . THR A 1 132 ? -6.009 -4.502 5.894 1.00 98.69 132 THR A C 1
ATOM 967 O O . THR A 1 132 ? -5.301 -5.028 5.035 1.00 98.69 132 THR A O 1
ATOM 970 N N . TYR A 1 133 ? -6.335 -5.115 7.027 1.00 98.62 133 TYR A N 1
ATOM 971 C CA . TYR A 1 133 ? -6.125 -6.533 7.287 1.00 98.62 133 TYR A CA 1
ATOM 972 C C . TYR A 1 133 ? -7.392 -7.304 6.951 1.00 98.62 133 TYR A C 1
ATOM 974 O O . TYR A 1 133 ? -8.483 -6.924 7.376 1.00 98.62 133 TYR A O 1
ATOM 982 N N . ILE A 1 134 ? -7.249 -8.404 6.221 1.00 98.00 134 ILE A N 1
ATOM 983 C CA . ILE A 1 134 ? -8.342 -9.339 5.945 1.00 98.00 134 ILE A CA 1
ATOM 984 C C . ILE A 1 134 ? -7.870 -10.725 6.356 1.00 98.00 134 ILE A C 1
ATOM 986 O O . ILE A 1 134 ? -6.756 -11.119 6.013 1.00 98.00 134 ILE A O 1
ATOM 990 N N . ASN A 1 135 ? -8.720 -11.462 7.067 1.00 97.31 135 ASN A N 1
ATOM 991 C CA . ASN A 1 135 ? -8.499 -12.864 7.391 1.00 97.31 135 ASN A CA 1
ATOM 992 C C . ASN A 1 135 ? -9.832 -13.615 7.368 1.00 97.31 135 ASN A C 1
ATOM 994 O O . ASN A 1 135 ? -10.706 -13.309 8.169 1.00 97.31 135 ASN A O 1
ATOM 998 N N . ASN A 1 136 ? -9.951 -14.599 6.473 1.00 96.25 136 ASN A N 1
ATOM 999 C CA . ASN A 1 136 ? -11.109 -15.492 6.342 1.00 96.25 136 ASN A CA 1
ATOM 1000 C C . ASN A 1 136 ? -10.723 -16.971 6.566 1.00 96.25 136 ASN A C 1
ATOM 1002 O O . ASN A 1 136 ? -11.385 -17.869 6.055 1.00 96.25 136 ASN A O 1
ATOM 1006 N N . GLY A 1 137 ? -9.623 -17.223 7.283 1.00 93.88 137 GLY A N 1
ATOM 1007 C CA . GLY A 1 137 ? -8.991 -18.534 7.437 1.00 93.88 137 GLY A CA 1
ATOM 1008 C C . GLY A 1 137 ? -7.628 -18.609 6.741 1.00 93.88 137 GLY A C 1
ATOM 1009 O O . GLY A 1 137 ? -7.349 -17.852 5.811 1.00 93.88 137 GLY A O 1
ATOM 1010 N N . GLY A 1 138 ? -6.770 -19.530 7.198 1.00 90.62 138 GLY A N 1
ATOM 1011 C CA . GLY A 1 138 ? -5.381 -19.655 6.728 1.00 90.62 138 GLY A CA 1
ATOM 1012 C C . GLY A 1 138 ? -5.249 -19.881 5.218 1.00 90.62 138 GLY A C 1
ATOM 1013 O O . GLY A 1 138 ? -4.351 -19.322 4.593 1.00 90.62 138 GLY A O 1
ATOM 1014 N N . ASP A 1 139 ? -6.201 -20.602 4.624 1.00 94.56 139 ASP A N 1
ATOM 1015 C CA . ASP A 1 139 ? -6.222 -20.916 3.189 1.00 94.56 139 ASP A CA 1
ATOM 1016 C C . ASP A 1 139 ? -6.634 -19.725 2.300 1.00 94.56 139 ASP A C 1
ATOM 1018 O O . ASP A 1 139 ? -6.528 -19.796 1.078 1.00 94.56 139 ASP A O 1
ATOM 1022 N N . TYR A 1 140 ? -7.073 -18.606 2.889 1.00 95.38 140 TYR A N 1
ATOM 1023 C CA . TYR A 1 140 ? -7.583 -17.428 2.172 1.00 95.38 140 TYR A CA 1
ATOM 1024 C C . TYR A 1 140 ? -6.594 -16.254 2.153 1.00 95.38 140 TYR A C 1
ATOM 1026 O O . TYR A 1 140 ? -7.001 -15.094 2.071 1.00 95.38 140 TYR A O 1
ATOM 1034 N N . SER A 1 141 ? -5.293 -16.551 2.241 1.00 95.38 141 SER A N 1
ATOM 1035 C CA . SER A 1 141 ? -4.200 -15.566 2.169 1.00 95.38 141 SER A CA 1
ATOM 1036 C C . SER A 1 141 ? -4.408 -14.351 3.094 1.00 95.38 141 SER A C 1
ATOM 1038 O O . SER A 1 141 ? -4.463 -13.204 2.619 1.00 95.38 141 SER A O 1
ATOM 1040 N N . PRO A 1 142 ? -4.548 -14.577 4.416 1.00 96.88 142 PRO A N 1
ATOM 1041 C CA . PRO A 1 142 ? -4.733 -13.492 5.364 1.00 96.88 142 PRO A CA 1
ATOM 1042 C C . PRO A 1 142 ? -3.526 -12.550 5.355 1.00 96.88 142 PRO A C 1
ATOM 1044 O O . PRO A 1 142 ? -2.383 -12.990 5.237 1.00 96.88 142 PRO A O 1
ATOM 1047 N N . GLY A 1 143 ? -3.758 -11.246 5.497 1.00 97.88 143 GLY A N 1
ATOM 1048 C CA . GLY A 1 143 ? -2.654 -10.287 5.512 1.00 97.88 143 GLY A CA 1
ATOM 1049 C C . GLY A 1 143 ? -3.070 -8.828 5.425 1.00 97.88 143 GLY A C 1
ATOM 1050 O O . GLY A 1 143 ? -4.219 -8.506 5.112 1.00 97.88 143 GLY A O 1
ATOM 1051 N N . TRP A 1 144 ? -2.103 -7.949 5.679 1.00 98.62 144 TRP A N 1
ATOM 1052 C CA . TRP A 1 144 ? -2.259 -6.503 5.572 1.00 98.62 144 TRP A CA 1
ATOM 1053 C C . TRP A 1 144 ? -2.040 -6.007 4.144 1.00 98.62 144 TRP A C 1
ATOM 1055 O O . TRP A 1 144 ? -1.202 -6.510 3.402 1.00 98.62 144 TRP A O 1
ATOM 1065 N N . ARG A 1 145 ? -2.775 -4.961 3.779 1.00 97.56 145 ARG A N 1
ATOM 1066 C CA . ARG A 1 145 ? -2.570 -4.129 2.589 1.00 97.56 145 ARG A CA 1
ATOM 1067 C C . ARG A 1 145 ? -2.502 -2.678 3.033 1.00 97.56 145 ARG A C 1
ATOM 1069 O O . ARG A 1 145 ? -3.159 -2.317 4.007 1.00 97.56 145 ARG A O 1
ATOM 1076 N N . ARG A 1 146 ? -1.729 -1.864 2.322 1.00 97.62 146 ARG A N 1
ATOM 1077 C CA . ARG A 1 146 ? -1.666 -0.416 2.524 1.00 97.62 146 ARG A CA 1
ATOM 1078 C C . ARG A 1 146 ? -2.125 0.269 1.249 1.00 97.62 146 ARG A C 1
ATOM 1080 O O . ARG A 1 146 ? -1.580 -0.016 0.185 1.00 97.62 146 ARG A O 1
ATOM 1087 N N . ASP A 1 147 ? -3.086 1.173 1.372 1.00 97.25 147 ASP A N 1
ATOM 1088 C CA . ASP A 1 147 ? -3.605 1.918 0.230 1.00 97.25 147 ASP A CA 1
ATOM 1089 C C . ASP A 1 147 ? -2.625 3.028 -0.174 1.00 97.25 147 ASP A C 1
ATOM 1091 O O . ASP A 1 147 ? -2.079 3.741 0.677 1.00 97.25 147 ASP A O 1
ATOM 1095 N N . PHE A 1 148 ? -2.420 3.201 -1.481 1.00 97.06 148 PHE A N 1
ATOM 1096 C CA . PHE A 1 148 ? -1.680 4.341 -2.013 1.00 97.06 148 PHE A CA 1
ATOM 1097 C C . PHE A 1 148 ? -2.591 5.563 -2.173 1.00 97.06 148 PHE A C 1
ATOM 1099 O O . PHE A 1 148 ? -3.768 5.450 -2.508 1.00 97.06 148 PHE A O 1
ATOM 1106 N N . ASN A 1 149 ? -2.035 6.753 -1.953 1.00 96.69 149 ASN A N 1
ATOM 1107 C CA . ASN A 1 149 ? -2.729 8.029 -2.095 1.00 96.69 149 ASN A CA 1
ATOM 1108 C C . ASN A 1 149 ? -1.754 9.156 -2.488 1.00 96.69 149 ASN A C 1
ATOM 1110 O O . ASN A 1 149 ? -0.597 8.920 -2.835 1.00 96.69 149 ASN A O 1
ATOM 1114 N N . THR A 1 150 ? -2.214 10.407 -2.463 1.00 96.19 150 THR A N 1
ATOM 1115 C CA . THR A 1 150 ? -1.407 11.569 -2.870 1.00 96.19 150 THR A CA 1
ATOM 1116 C C . THR A 1 150 ? -0.191 11.827 -1.973 1.00 96.19 150 THR A C 1
ATOM 1118 O O . THR A 1 150 ? 0.789 12.405 -2.453 1.00 96.19 150 THR A O 1
ATOM 1121 N N . VAL A 1 151 ? -0.219 11.382 -0.715 1.00 94.75 151 VAL A N 1
ATOM 1122 C CA . VAL A 1 151 ? 0.904 11.445 0.235 1.00 94.75 151 VAL A CA 1
ATOM 1123 C C . VAL A 1 151 ? 1.734 10.160 0.163 1.00 94.75 151 VAL A C 1
ATOM 1125 O O . VAL A 1 151 ? 2.942 10.220 -0.043 1.00 94.75 151 VAL A O 1
ATOM 1128 N N . ASN A 1 152 ? 1.080 9.003 0.246 1.00 94.56 152 ASN A N 1
ATOM 1129 C CA . ASN A 1 152 ? 1.687 7.679 0.130 1.00 94.56 152 ASN A CA 1
ATOM 1130 C C . ASN A 1 152 ? 1.617 7.191 -1.316 1.00 94.56 152 ASN A C 1
ATOM 1132 O O . ASN A 1 152 ? 0.762 6.382 -1.663 1.00 94.56 152 ASN A O 1
ATOM 1136 N N . LYS A 1 153 ? 2.491 7.712 -2.176 1.00 95.50 153 LYS A N 1
ATOM 1137 C CA . LYS A 1 153 ? 2.567 7.284 -3.580 1.00 95.50 153 LYS A CA 1
ATOM 1138 C C . LYS A 1 153 ? 3.309 5.944 -3.706 1.00 95.50 153 LYS A C 1
ATOM 1140 O O . LYS A 1 153 ? 4.224 5.706 -2.915 1.00 95.50 153 LYS A O 1
ATOM 1145 N N . PRO A 1 154 ? 2.984 5.103 -4.703 1.00 95.31 154 PRO A N 1
ATOM 1146 C CA . PRO A 1 154 ? 3.839 3.973 -5.042 1.00 95.31 154 PRO A CA 1
ATOM 1147 C C . PRO A 1 154 ? 5.200 4.462 -5.545 1.00 95.31 154 PRO A C 1
ATOM 1149 O O . PRO A 1 154 ? 5.307 5.502 -6.201 1.00 95.31 154 PRO A O 1
ATOM 1152 N N . THR A 1 155 ? 6.241 3.688 -5.273 1.00 93.31 155 THR A N 1
ATOM 1153 C CA . THR A 1 155 ? 7.540 3.811 -5.934 1.00 93.31 155 THR A CA 1
ATOM 1154 C C . THR A 1 155 ? 7.508 3.113 -7.293 1.00 93.31 155 THR A C 1
ATOM 1156 O O . THR A 1 155 ? 6.637 2.291 -7.564 1.00 93.31 155 THR A O 1
ATOM 1159 N N . ALA A 1 156 ? 8.490 3.395 -8.153 1.00 95.50 156 ALA A N 1
ATOM 1160 C CA . ALA A 1 156 ? 8.630 2.678 -9.420 1.00 95.50 156 ALA A CA 1
ATOM 1161 C C . ALA A 1 156 ? 8.762 1.155 -9.209 1.00 95.50 156 ALA A C 1
ATOM 1163 O O . ALA A 1 156 ? 8.185 0.380 -9.965 1.00 95.50 156 ALA A O 1
ATOM 1164 N N . GLY A 1 157 ? 9.441 0.731 -8.135 1.00 93.31 157 GLY A N 1
ATOM 1165 C CA . GLY A 1 157 ? 9.557 -0.681 -7.766 1.00 93.31 157 GLY A CA 1
ATOM 1166 C C . GLY A 1 157 ? 8.220 -1.320 -7.389 1.00 93.31 157 GLY A C 1
ATOM 1167 O O . GLY A 1 157 ? 7.951 -2.436 -7.821 1.00 93.31 157 GLY A O 1
ATOM 1168 N N . ASP A 1 158 ? 7.355 -0.599 -6.668 1.00 93.88 158 ASP A N 1
ATOM 1169 C CA . ASP A 1 158 ? 6.044 -1.111 -6.233 1.00 93.88 158 ASP A CA 1
ATOM 1170 C C . ASP A 1 158 ? 5.115 -1.457 -7.406 1.00 93.88 158 ASP A C 1
ATOM 1172 O O . ASP A 1 158 ? 4.232 -2.301 -7.271 1.00 93.88 158 ASP A O 1
ATOM 1176 N N . VAL A 1 159 ? 5.300 -0.802 -8.556 1.00 95.12 159 VAL A N 1
ATOM 1177 C CA . VAL A 1 159 ? 4.438 -0.957 -9.742 1.00 95.12 159 VAL A CA 1
ATOM 1178 C C . VAL A 1 159 ? 5.167 -1.530 -10.959 1.00 95.12 159 VAL A C 1
ATOM 1180 O O . VAL A 1 159 ? 4.593 -1.580 -12.042 1.00 95.12 159 VAL A O 1
ATOM 1183 N N . GLY A 1 160 ? 6.427 -1.948 -10.812 1.00 93.06 160 GLY A N 1
ATOM 1184 C CA . GLY A 1 160 ? 7.222 -2.486 -11.921 1.00 93.06 160 GLY A CA 1
ATOM 1185 C C . GLY A 1 160 ? 7.556 -1.464 -13.018 1.00 93.06 160 GLY A C 1
ATOM 1186 O O . GLY A 1 160 ? 7.730 -1.838 -14.175 1.00 93.06 160 GLY A O 1
ATOM 1187 N N . ALA A 1 161 ? 7.637 -0.177 -12.676 1.00 94.56 161 ALA A N 1
ATOM 1188 C CA . ALA A 1 161 ? 8.018 0.891 -13.597 1.00 94.56 161 ALA A CA 1
ATOM 1189 C C . ALA A 1 161 ? 9.542 1.117 -13.627 1.00 94.56 161 ALA A C 1
ATOM 1191 O O . ALA A 1 161 ? 10.257 0.828 -12.666 1.00 94.56 161 ALA A O 1
ATOM 1192 N N . LEU A 1 162 ? 10.043 1.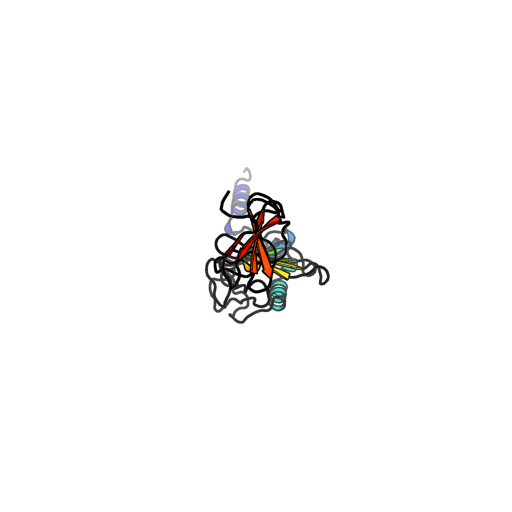703 -14.721 1.00 94.38 162 LEU A N 1
ATOM 1193 C CA . LEU A 1 162 ? 11.427 2.174 -14.802 1.00 94.38 162 LEU A CA 1
ATOM 1194 C C . LEU A 1 162 ? 11.602 3.437 -13.924 1.00 94.38 162 LEU A C 1
ATOM 1196 O O . LEU A 1 162 ? 10.854 4.401 -14.109 1.00 94.38 162 LEU A O 1
ATOM 1200 N N . PRO A 1 163 ? 12.563 3.479 -12.982 1.00 94.50 163 PRO A N 1
ATOM 1201 C CA . PRO A 1 163 ? 12.785 4.655 -12.139 1.00 94.50 163 PRO A CA 1
ATOM 1202 C C . PRO A 1 163 ? 13.299 5.873 -12.923 1.00 94.50 163 PRO A C 1
ATOM 1204 O O . PRO A 1 163 ? 14.038 5.733 -13.895 1.00 94.50 163 PRO A O 1
ATOM 1207 N N . ILE A 1 164 ? 13.003 7.087 -12.439 1.00 94.50 164 ILE A N 1
ATOM 1208 C CA . ILE A 1 164 ? 13.507 8.344 -13.034 1.00 94.50 164 ILE A CA 1
ATOM 1209 C C . ILE A 1 164 ? 15.033 8.486 -12.942 1.00 94.50 164 ILE A C 1
ATOM 1211 O O . ILE A 1 164 ? 15.651 9.171 -13.749 1.00 94.50 164 ILE A O 1
ATOM 1215 N N . THR A 1 165 ? 15.655 7.807 -11.980 1.00 95.12 165 THR A N 1
ATOM 1216 C CA . THR A 1 165 ? 17.115 7.720 -11.850 1.00 95.12 165 THR A CA 1
ATOM 1217 C C . THR A 1 165 ? 17.757 6.846 -12.931 1.00 95.12 165 THR A C 1
ATOM 1219 O O . THR A 1 165 ? 18.969 6.655 -12.916 1.00 95.12 165 THR A O 1
ATOM 1222 N N . GLY A 1 166 ? 16.959 6.294 -13.849 1.00 91.88 166 GLY A N 1
ATOM 1223 C CA . GLY A 1 166 ? 17.385 5.310 -14.830 1.00 91.88 166 GLY A CA 1
ATOM 1224 C C . GLY A 1 166 ? 17.343 3.883 -14.284 1.00 91.88 166 GLY A C 1
ATOM 1225 O O . GLY A 1 166 ? 17.041 3.631 -13.116 1.00 91.88 166 GLY A O 1
ATOM 1226 N N . GLY A 1 167 ? 17.633 2.931 -15.167 1.00 91.44 167 GLY A N 1
ATOM 1227 C CA . GLY A 1 167 ? 17.647 1.503 -14.877 1.00 91.44 167 GLY A CA 1
ATOM 1228 C C . GLY A 1 167 ? 17.942 0.690 -16.134 1.00 91.44 167 GLY A C 1
ATOM 1229 O O . GLY A 1 167 ? 18.210 1.245 -17.200 1.00 91.44 167 GLY A O 1
ATOM 1230 N N . ARG A 1 168 ? 17.889 -0.637 -16.012 1.00 91.12 168 ARG A N 1
ATOM 1231 C CA . ARG A 1 168 ? 18.070 -1.553 -17.141 1.00 91.12 168 ARG A CA 1
ATOM 1232 C C . ARG A 1 168 ? 16.714 -1.945 -17.720 1.00 91.12 168 ARG A C 1
ATOM 1234 O O . ARG A 1 168 ? 15.884 -2.502 -17.009 1.00 91.12 168 ARG A O 1
ATOM 1241 N N . LEU A 1 169 ? 16.530 -1.718 -19.017 1.00 90.69 169 LEU A N 1
ATOM 1242 C CA . LEU A 1 169 ? 15.448 -2.326 -19.787 1.00 90.69 169 LEU A CA 1
ATOM 1243 C C . LEU A 1 169 ? 15.918 -3.697 -20.284 1.00 90.69 169 LEU A C 1
ATOM 1245 O O . LEU A 1 169 ? 16.932 -3.803 -20.970 1.00 90.69 169 LEU A O 1
ATOM 1249 N N . ASN A 1 170 ? 15.210 -4.755 -19.890 1.00 85.88 170 ASN A N 1
ATOM 1250 C CA . ASN A 1 170 ? 15.459 -6.115 -20.364 1.00 85.88 170 ASN A CA 1
ATOM 1251 C C . ASN A 1 170 ? 14.488 -6.422 -21.502 1.00 85.88 170 ASN A C 1
ATOM 1253 O O . ASN A 1 170 ? 13.402 -6.943 -21.263 1.00 85.88 170 ASN A O 1
ATOM 1257 N N . GLY A 1 171 ? 14.873 -6.061 -22.724 1.00 90.06 171 GLY A N 1
ATOM 1258 C CA . GLY A 1 171 ? 14.082 -6.304 -23.924 1.00 90.06 171 GLY A CA 1
ATOM 1259 C C . GLY A 1 171 ? 14.095 -5.128 -24.900 1.00 90.06 171 GLY A C 1
ATOM 1260 O O . GLY A 1 171 ? 14.708 -4.094 -24.621 1.00 90.06 171 GLY A O 1
ATOM 1261 N N . PRO A 1 172 ? 13.425 -5.298 -26.048 1.00 95.38 172 PRO A N 1
ATOM 1262 C CA . PRO A 1 172 ? 13.357 -4.276 -27.076 1.00 95.38 172 PRO A CA 1
ATOM 1263 C C . PRO A 1 172 ? 12.465 -3.096 -26.661 1.00 95.38 172 PRO A C 1
ATOM 1265 O O . PRO A 1 172 ? 11.436 -3.279 -26.010 1.00 95.38 172 PRO A O 1
ATOM 1268 N N . LEU A 1 173 ? 12.836 -1.887 -27.083 1.00 96.62 173 LEU A N 1
ATOM 1269 C CA . LEU A 1 173 ? 12.039 -0.671 -26.917 1.00 96.62 173 LEU A CA 1
ATOM 1270 C C . LEU A 1 173 ? 11.410 -0.275 -28.257 1.00 96.62 173 LEU A C 1
ATOM 1272 O O . LEU A 1 173 ? 12.105 -0.182 -29.267 1.00 96.62 173 LEU A O 1
ATOM 1276 N N . GLY A 1 174 ? 10.104 -0.026 -28.274 1.00 97.06 174 GLY A N 1
ATOM 1277 C CA . GLY A 1 174 ? 9.404 0.526 -29.432 1.00 97.06 174 GLY A CA 1
ATOM 1278 C C . GLY A 1 174 ? 8.855 1.916 -29.138 1.00 97.06 174 GLY A C 1
ATOM 1279 O O . GLY A 1 174 ? 8.295 2.147 -28.065 1.00 97.06 174 GLY A O 1
ATOM 1280 N N . ILE A 1 175 ? 9.028 2.855 -30.071 1.00 97.44 175 ILE A N 1
ATOM 1281 C CA . ILE A 1 175 ? 8.463 4.205 -29.975 1.00 97.44 175 ILE A CA 1
ATOM 1282 C C . ILE A 1 175 ? 7.391 4.367 -31.052 1.00 97.44 175 ILE A C 1
ATOM 1284 O O . ILE A 1 175 ? 7.693 4.484 -32.238 1.00 97.44 175 ILE A O 1
ATOM 1288 N N . GLY A 1 176 ? 6.129 4.379 -30.613 1.00 96.75 176 GLY A N 1
ATOM 1289 C CA . GLY A 1 176 ? 4.962 4.482 -31.496 1.00 96.75 176 GLY A CA 1
ATOM 1290 C C . GLY A 1 176 ? 4.584 3.182 -32.215 1.00 96.75 176 GLY A C 1
ATOM 1291 O O . GLY A 1 176 ? 3.733 3.214 -33.094 1.00 96.75 176 GLY A O 1
ATOM 1292 N N . THR A 1 177 ? 5.205 2.057 -31.853 1.00 97.50 177 THR A N 1
ATOM 1293 C CA . THR A 1 177 ? 5.077 0.756 -32.526 1.00 97.50 177 THR A CA 1
ATOM 1294 C C . THR A 1 177 ? 5.591 -0.370 -31.623 1.00 97.50 177 THR A C 1
ATOM 1296 O O . THR A 1 177 ? 6.395 -0.117 -30.720 1.00 97.50 177 THR A O 1
ATOM 1299 N N . ASP A 1 178 ? 5.167 -1.610 -31.880 1.00 97.62 178 ASP A N 1
ATOM 1300 C CA . ASP A 1 178 ? 5.834 -2.802 -31.344 1.00 97.62 178 ASP A CA 1
ATOM 1301 C C . ASP A 1 178 ? 7.235 -2.933 -31.948 1.00 97.62 178 ASP A C 1
ATOM 1303 O O . ASP A 1 178 ? 7.493 -2.417 -33.031 1.00 97.62 178 ASP A O 1
ATOM 1307 N N . ASN A 1 179 ? 8.143 -3.641 -31.278 1.00 97.88 179 ASN A N 1
ATOM 1308 C CA . ASN A 1 179 ? 9.500 -3.856 -31.773 1.00 97.88 179 ASN A CA 1
ATOM 1309 C C . ASN A 1 179 ? 9.695 -5.303 -32.247 1.00 97.88 179 ASN A C 1
ATOM 1311 O O . ASN A 1 179 ? 9.764 -6.227 -31.435 1.00 97.88 179 ASN A O 1
ATOM 1315 N N . ALA A 1 180 ? 9.813 -5.476 -33.566 1.00 97.69 180 ALA A N 1
ATOM 1316 C CA . ALA A 1 180 ? 10.078 -6.744 -34.242 1.00 97.69 180 ALA A CA 1
ATOM 1317 C C . ALA A 1 180 ? 11.572 -6.986 -34.523 1.00 97.69 180 ALA A C 1
ATOM 1319 O O . ALA A 1 180 ? 11.956 -8.128 -34.776 1.00 97.69 180 ALA A O 1
ATOM 1320 N N . LEU A 1 181 ? 12.437 -5.966 -34.403 1.00 97.25 181 LEU A N 1
ATOM 1321 C CA . LEU A 1 181 ? 13.891 -6.172 -34.434 1.00 97.25 181 LEU A CA 1
ATOM 1322 C C . LEU A 1 181 ? 14.347 -7.081 -33.286 1.00 97.25 181 LEU A C 1
ATOM 1324 O O . LEU A 1 181 ? 15.291 -7.856 -33.448 1.00 97.25 181 LEU A O 1
ATOM 1328 N N . GLY A 1 182 ? 13.696 -7.004 -32.122 1.00 95.75 182 GLY A N 1
ATOM 1329 C CA . GLY A 1 182 ? 13.963 -7.854 -30.962 1.00 95.75 182 GLY A CA 1
ATOM 1330 C C . GLY A 1 182 ? 15.344 -7.634 -30.332 1.00 95.75 182 GLY A C 1
ATOM 1331 O O . GLY A 1 182 ? 16.127 -6.772 -30.748 1.00 95.75 182 GLY A O 1
ATOM 1332 N N . GLY A 1 183 ? 15.675 -8.442 -29.321 1.00 94.56 183 GLY A N 1
ATOM 1333 C CA . GLY A 1 183 ? 16.927 -8.309 -28.564 1.00 94.56 183 GLY A CA 1
ATOM 1334 C C . GLY A 1 183 ? 17.084 -6.922 -27.928 1.00 94.56 183 GLY A C 1
ATOM 1335 O O . GLY A 1 183 ? 16.109 -6.343 -27.455 1.00 94.56 183 GLY A O 1
ATOM 1336 N N . ASN A 1 184 ? 18.308 -6.390 -27.938 1.00 96.19 184 ASN A N 1
ATOM 1337 C CA . ASN A 1 184 ? 18.610 -5.036 -27.468 1.00 96.19 184 ASN A CA 1
ATOM 1338 C C . ASN A 1 184 ? 18.465 -4.053 -28.639 1.00 96.19 184 ASN A C 1
ATOM 1340 O O . ASN A 1 184 ? 19.421 -3.826 -29.385 1.00 96.19 184 ASN A O 1
ATOM 1344 N N . SER A 1 185 ? 17.263 -3.518 -28.840 1.00 97.50 185 SER A N 1
ATOM 1345 C CA . SER A 1 185 ? 16.970 -2.611 -29.953 1.00 97.50 185 SER A CA 1
ATOM 1346 C C . SER A 1 185 ? 16.000 -1.499 -29.575 1.00 97.50 185 SER A C 1
ATOM 1348 O O . SER A 1 185 ? 15.264 -1.594 -28.591 1.00 97.50 185 SER A O 1
ATOM 1350 N N . ILE A 1 186 ? 16.010 -0.446 -30.387 1.00 98.19 186 ILE A N 1
ATOM 1351 C CA . ILE A 1 186 ? 15.070 0.671 -30.359 1.00 98.19 186 ILE A CA 1
ATOM 1352 C C . ILE A 1 186 ? 14.494 0.802 -31.766 1.00 98.19 186 ILE A C 1
ATOM 1354 O O . ILE A 1 186 ? 15.271 0.998 -32.696 1.00 98.19 186 ILE A O 1
ATOM 1358 N N . VAL A 1 187 ? 13.173 0.728 -31.922 1.00 98.44 187 VAL A N 1
ATOM 1359 C CA . VAL A 1 187 ? 12.489 1.000 -33.203 1.00 98.44 187 VAL A CA 1
ATOM 1360 C C . VAL A 1 187 ? 11.667 2.279 -33.138 1.00 98.44 187 VAL A C 1
ATOM 1362 O O . VAL A 1 187 ? 11.174 2.654 -32.068 1.00 98.44 187 VAL A O 1
ATOM 1365 N N . LEU A 1 188 ? 11.544 2.960 -34.276 1.00 97.69 188 LEU A N 1
ATOM 1366 C CA . LEU A 1 188 ? 10.943 4.286 -34.397 1.00 97.69 188 LEU A CA 1
ATOM 1367 C C . LEU A 1 188 ? 10.005 4.318 -35.613 1.00 97.69 188 LEU A C 1
ATOM 1369 O O . LEU A 1 188 ? 10.462 4.200 -36.745 1.00 97.69 188 LEU A O 1
ATOM 1373 N N . GLY A 1 189 ? 8.710 4.553 -35.390 1.00 97.31 189 GLY A N 1
ATOM 1374 C CA . GLY A 1 189 ? 7.718 4.717 -36.463 1.00 97.31 189 GLY A CA 1
ATOM 1375 C C . GLY A 1 189 ? 7.059 3.413 -36.922 1.00 97.31 189 GLY A C 1
ATOM 1376 O O . GLY A 1 189 ? 5.834 3.336 -36.905 1.00 97.31 189 GLY A O 1
ATOM 1377 N N . ASP A 1 190 ? 7.843 2.393 -37.265 1.00 96.75 190 ASP A N 1
ATOM 1378 C CA . ASP A 1 190 ? 7.380 1.032 -37.574 1.00 96.75 190 ASP A CA 1
ATOM 1379 C C . ASP A 1 190 ? 8.154 -0.018 -36.758 1.00 96.75 190 ASP A C 1
ATOM 1381 O O . ASP A 1 190 ? 9.030 0.308 -35.952 1.00 96.75 190 ASP A O 1
ATOM 1385 N N . ASN A 1 191 ? 7.797 -1.293 -36.907 1.00 98.00 191 ASN A N 1
ATOM 1386 C CA . ASN A 1 191 ? 8.297 -2.343 -36.027 1.00 98.00 191 ASN A CA 1
ATOM 1387 C C . ASN A 1 191 ? 9.680 -2.891 -36.396 1.00 98.00 191 ASN A C 1
ATOM 1389 O O . ASN A 1 191 ? 10.220 -3.702 -35.640 1.00 98.00 191 ASN A O 1
ATOM 1393 N N . ASP A 1 192 ? 10.278 -2.452 -37.498 1.00 97.81 192 ASP A N 1
ATOM 1394 C CA . ASP A 1 192 ? 11.507 -3.020 -38.046 1.00 97.81 192 ASP A CA 1
ATOM 1395 C C . ASP A 1 192 ? 12.505 -1.971 -38.587 1.00 97.81 192 ASP A C 1
ATOM 1397 O O . ASP A 1 192 ? 13.529 -2.331 -39.179 1.00 97.81 192 ASP A O 1
ATOM 1401 N N . THR A 1 193 ? 12.275 -0.686 -38.306 1.00 98.19 193 THR A N 1
ATOM 1402 C CA . THR A 1 193 ? 13.200 0.432 -38.547 1.00 98.19 193 THR A CA 1
ATOM 1403 C C . THR A 1 193 ? 13.721 1.007 -37.228 1.00 98.19 193 THR A C 1
ATOM 1405 O O . THR A 1 193 ? 12.954 1.388 -36.343 1.00 98.19 193 THR A O 1
ATOM 1408 N N . GLY A 1 194 ? 15.045 1.107 -37.076 1.00 98.19 194 GLY A N 1
ATOM 1409 C CA . GLY A 1 194 ? 15.664 1.626 -35.856 1.00 98.19 194 GLY A CA 1
ATOM 1410 C C . GLY A 1 194 ? 17.130 1.236 -35.654 1.00 98.19 194 GLY A C 1
ATOM 1411 O O . GLY A 1 194 ? 17.893 1.111 -36.608 1.00 98.19 194 GLY A O 1
ATOM 1412 N N . PHE A 1 195 ? 17.530 1.046 -34.397 1.00 98.25 195 PHE A N 1
ATOM 1413 C CA . PHE A 1 195 ? 18.886 0.661 -33.996 1.00 98.25 195 PHE A CA 1
ATOM 1414 C C . PHE A 1 195 ? 18.875 -0.643 -33.201 1.00 98.25 195 PHE A C 1
ATOM 1416 O O . PHE A 1 195 ? 18.016 -0.840 -32.342 1.00 98.25 195 PHE A O 1
ATOM 1423 N N . LYS A 1 196 ? 19.850 -1.523 -33.433 1.00 97.62 196 LYS A N 1
ATOM 1424 C CA . LYS A 1 196 ? 19.943 -2.832 -32.770 1.00 97.62 196 LYS A CA 1
ATOM 1425 C C . LYS A 1 196 ? 21.392 -3.181 -32.453 1.00 97.62 196 LYS A C 1
ATOM 1427 O O . LYS A 1 196 ? 22.279 -2.942 -33.260 1.00 97.62 196 LYS A O 1
ATOM 1432 N N . GLN A 1 197 ? 21.639 -3.771 -31.288 1.00 97.19 197 GLN A N 1
ATOM 1433 C CA . GLN A 1 197 ? 22.926 -4.404 -31.012 1.00 97.19 197 GLN A CA 1
ATOM 1434 C C . GLN A 1 197 ? 23.029 -5.737 -31.773 1.00 97.19 197 GLN A C 1
ATOM 1436 O O . GLN A 1 197 ? 22.287 -6.676 -31.473 1.00 97.19 197 GLN A O 1
ATOM 1441 N N . ASP A 1 198 ? 23.973 -5.824 -32.712 1.00 95.94 198 ASP A N 1
ATOM 1442 C CA . ASP A 1 198 ? 24.224 -7.028 -33.529 1.00 95.94 198 ASP A CA 1
ATOM 1443 C C . ASP A 1 198 ? 25.342 -7.913 -32.955 1.00 95.94 198 ASP A C 1
ATOM 1445 O O . ASP A 1 198 ? 25.550 -9.044 -33.392 1.00 95.94 198 ASP A O 1
ATOM 1449 N N . GLY A 1 199 ? 26.068 -7.396 -31.966 1.00 95.50 199 GLY A N 1
ATOM 1450 C CA . GLY A 1 199 ? 27.175 -8.060 -31.295 1.00 95.50 199 GLY A CA 1
ATOM 1451 C C . GLY A 1 199 ? 27.808 -7.142 -30.255 1.00 95.50 199 GLY A C 1
ATOM 1452 O O . GLY A 1 199 ? 27.433 -5.972 -30.122 1.00 95.50 199 GLY A O 1
ATOM 1453 N N . ASP A 1 200 ? 28.768 -7.668 -29.497 1.00 96.50 200 ASP A N 1
ATOM 1454 C CA . ASP A 1 200 ? 29.569 -6.827 -28.608 1.00 96.50 200 ASP A CA 1
ATOM 1455 C C . ASP A 1 200 ? 30.329 -5.773 -29.429 1.00 96.50 200 ASP A C 1
ATOM 1457 O O . ASP A 1 200 ? 30.976 -6.101 -30.422 1.00 96.50 200 ASP A O 1
ATOM 1461 N N . GLY A 1 201 ? 30.185 -4.501 -29.056 1.00 96.88 201 GLY A N 1
ATOM 1462 C CA . GLY A 1 201 ? 30.763 -3.373 -29.792 1.00 96.88 201 GLY A CA 1
ATOM 1463 C C . GLY A 1 201 ? 30.176 -3.088 -31.184 1.00 96.88 201 GLY A C 1
ATOM 1464 O O . GLY A 1 201 ? 30.777 -2.299 -31.907 1.00 96.88 201 GLY A O 1
ATOM 1465 N N . VAL A 1 202 ? 29.037 -3.684 -31.576 1.00 97.75 202 VAL A N 1
ATOM 1466 C CA . VAL A 1 202 ? 28.415 -3.464 -32.901 1.00 97.75 202 VAL A CA 1
ATOM 1467 C C . VAL A 1 202 ? 26.982 -2.942 -32.768 1.00 97.75 202 VAL A C 1
ATOM 1469 O O . VAL A 1 202 ? 26.087 -3.660 -32.313 1.00 97.75 202 VAL A O 1
ATOM 1472 N N . LEU A 1 203 ? 26.751 -1.703 -33.215 1.00 98.06 203 LEU A N 1
ATOM 1473 C CA . LEU A 1 203 ? 25.429 -1.069 -33.283 1.00 98.06 203 LEU A CA 1
ATOM 1474 C C . LEU A 1 203 ? 24.949 -0.997 -34.740 1.00 98.06 203 LEU A C 1
ATOM 1476 O O . LEU A 1 203 ? 25.452 -0.190 -35.518 1.00 98.06 203 LEU A O 1
ATOM 1480 N N . GLY A 1 204 ? 23.974 -1.823 -35.107 1.00 97.62 204 GLY A N 1
ATOM 1481 C CA . GLY A 1 204 ? 23.338 -1.837 -36.422 1.00 97.62 204 GLY A CA 1
ATOM 1482 C C . GLY A 1 204 ? 22.260 -0.761 -36.584 1.00 97.62 204 GLY A C 1
ATOM 1483 O O . GLY A 1 204 ? 21.544 -0.425 -35.639 1.00 97.62 204 GLY A O 1
ATOM 1484 N N . ILE A 1 205 ? 22.139 -0.250 -37.809 1.00 97.50 205 ILE A N 1
ATOM 1485 C CA . ILE A 1 205 ? 21.126 0.701 -38.276 1.00 97.50 205 ILE A CA 1
ATOM 1486 C C . ILE A 1 205 ? 20.214 -0.054 -39.241 1.00 97.50 205 ILE A C 1
ATOM 1488 O O . ILE A 1 205 ? 20.684 -0.588 -40.250 1.00 97.50 205 ILE A O 1
ATOM 1492 N N . TYR A 1 206 ? 18.926 -0.108 -38.929 1.00 97.44 206 TYR A N 1
ATOM 1493 C CA . TYR A 1 206 ? 17.933 -0.912 -39.631 1.00 97.44 206 TYR A CA 1
ATOM 1494 C C . TYR A 1 206 ? 16.843 -0.037 -40.241 1.00 97.44 206 TYR A C 1
ATOM 1496 O O . TYR A 1 206 ? 16.397 0.922 -39.614 1.00 97.44 206 TYR A O 1
ATOM 1504 N N . ALA A 1 207 ? 16.396 -0.396 -41.441 1.00 96.81 207 ALA A N 1
ATOM 1505 C CA . ALA A 1 207 ? 15.217 0.166 -42.086 1.00 96.81 207 ALA A CA 1
ATOM 1506 C C . ALA A 1 207 ? 14.455 -0.948 -42.808 1.00 96.81 207 ALA A C 1
ATOM 1508 O O . ALA A 1 207 ? 15.056 -1.662 -43.614 1.00 96.81 207 ALA A O 1
ATOM 1509 N N . ASN A 1 208 ? 13.157 -1.097 -42.526 1.00 96.06 208 ASN A N 1
ATOM 1510 C CA . ASN A 1 208 ? 12.318 -2.181 -43.055 1.00 96.06 208 ASN A CA 1
ATOM 1511 C C . ASN A 1 208 ? 12.991 -3.561 -42.916 1.00 96.06 208 ASN A C 1
ATOM 1513 O O . ASN A 1 208 ? 13.168 -4.289 -43.899 1.00 96.06 208 ASN A O 1
ATOM 1517 N N . ASN A 1 209 ? 13.476 -3.873 -41.708 1.00 95.62 209 ASN A N 1
ATOM 1518 C CA . ASN A 1 209 ? 14.173 -5.116 -41.356 1.00 95.62 209 ASN A CA 1
ATOM 1519 C C . ASN A 1 209 ? 15.529 -5.353 -42.066 1.00 95.62 209 ASN A C 1
ATOM 1521 O O . ASN A 1 209 ? 16.190 -6.366 -41.828 1.00 95.62 209 ASN A O 1
ATOM 1525 N N . ALA A 1 210 ? 15.992 -4.428 -42.910 1.00 95.44 210 ALA A N 1
ATOM 1526 C CA . ALA A 1 210 ? 17.294 -4.504 -43.566 1.00 95.44 210 ALA A CA 1
ATOM 1527 C C . ALA A 1 210 ? 18.340 -3.684 -42.801 1.00 95.44 210 ALA A C 1
ATOM 1529 O O . ALA A 1 210 ? 18.111 -2.515 -42.488 1.00 95.44 210 ALA A O 1
ATOM 1530 N N . ARG A 1 211 ? 19.520 -4.264 -42.539 1.00 95.44 211 ARG A N 1
ATOM 1531 C CA . ARG A 1 211 ? 20.654 -3.513 -41.982 1.00 95.44 211 ARG A CA 1
ATOM 1532 C C . ARG A 1 211 ? 21.260 -2.627 -43.070 1.00 95.44 211 ARG A C 1
ATOM 1534 O O . ARG A 1 211 ? 21.912 -3.130 -43.979 1.00 95.44 211 ARG A O 1
ATOM 1541 N N . VAL A 1 212 ? 21.051 -1.318 -42.968 1.00 96.38 212 VAL A N 1
ATOM 1542 C CA . VAL A 1 212 ? 21.520 -0.316 -43.943 1.00 96.38 212 VAL A CA 1
ATOM 1543 C C . VAL A 1 212 ? 22.876 0.291 -43.574 1.00 96.38 212 VAL A C 1
ATOM 1545 O O . VAL A 1 212 ? 23.550 0.879 -44.418 1.00 96.38 212 VAL A O 1
ATOM 1548 N N . GLY A 1 213 ? 23.318 0.106 -42.331 1.00 96.19 213 GLY A N 1
ATOM 1549 C CA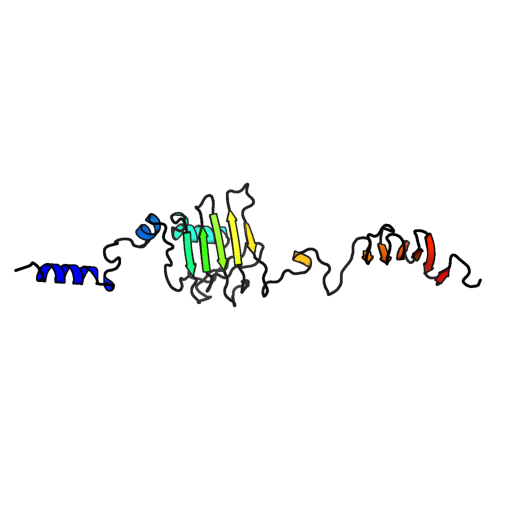 . GLY A 1 213 ? 24.632 0.519 -41.845 1.00 96.19 213 GLY A CA 1
ATOM 1550 C C . GLY A 1 213 ? 24.906 -0.021 -40.444 1.00 96.19 213 GLY A C 1
ATOM 1551 O O . GLY A 1 213 ? 24.032 -0.636 -39.833 1.00 96.19 213 GLY A O 1
ATOM 1552 N N . TYR A 1 214 ? 26.116 0.179 -39.936 1.00 96.88 214 TYR A N 1
ATOM 1553 C CA . TYR A 1 214 ? 26.468 -0.135 -38.552 1.00 96.88 214 TYR A CA 1
ATOM 1554 C C . TYR A 1 214 ? 27.665 0.692 -38.070 1.00 96.88 214 TYR A C 1
ATOM 1556 O O . TYR A 1 214 ? 28.436 1.221 -38.869 1.00 96.88 214 TYR A O 1
ATOM 1564 N N . ILE A 1 215 ? 27.813 0.795 -36.752 1.00 97.81 215 ILE A N 1
ATOM 1565 C CA . ILE A 1 215 ? 28.968 1.394 -36.082 1.00 97.81 215 ILE A CA 1
ATOM 1566 C C . ILE A 1 215 ? 29.702 0.292 -35.321 1.00 97.81 215 ILE A C 1
ATOM 1568 O O . ILE A 1 215 ? 29.072 -0.475 -34.590 1.00 97.81 215 ILE A O 1
ATOM 1572 N N . ASP A 1 216 ? 31.022 0.240 -35.482 1.00 97.38 216 ASP A N 1
ATOM 1573 C CA . ASP A 1 216 ? 31.929 -0.583 -34.682 1.00 97.38 216 ASP A CA 1
ATOM 1574 C C . ASP A 1 216 ? 33.198 0.202 -34.286 1.00 97.38 216 ASP A C 1
ATOM 1576 O O . ASP A 1 216 ? 33.306 1.409 -34.522 1.00 97.38 216 ASP A O 1
ATOM 1580 N N . ASN A 1 217 ? 34.184 -0.478 -33.690 1.00 96.75 217 ASN A N 1
ATOM 1581 C CA . ASN A 1 217 ? 35.459 0.135 -33.291 1.00 96.75 217 ASN A CA 1
ATOM 1582 C C . ASN A 1 217 ? 36.297 0.693 -34.461 1.00 96.75 217 ASN A C 1
ATOM 1584 O O . ASN A 1 217 ? 37.237 1.449 -34.218 1.00 96.75 217 ASN A O 1
ATOM 1588 N N . SER A 1 218 ? 35.985 0.332 -35.707 1.00 96.44 218 SER A N 1
ATOM 1589 C CA . SER A 1 218 ? 36.640 0.845 -36.917 1.00 96.44 218 SER A CA 1
ATOM 1590 C C . SER A 1 218 ? 35.918 2.062 -37.509 1.00 96.44 218 SER A C 1
ATOM 1592 O O . SER A 1 218 ? 36.462 2.703 -38.407 1.00 96.44 218 SER A O 1
ATOM 1594 N N . GLY A 1 219 ? 34.724 2.405 -37.012 1.00 95.69 219 GLY A N 1
ATOM 1595 C CA . GLY A 1 219 ? 33.960 3.582 -37.422 1.00 95.69 219 GLY A CA 1
ATOM 1596 C C . GLY A 1 219 ? 32.549 3.264 -37.917 1.00 95.69 219 GLY A C 1
ATOM 1597 O O . GLY A 1 219 ? 31.928 2.284 -37.513 1.00 95.69 219 GLY A O 1
ATOM 1598 N N . LEU A 1 220 ? 32.027 4.149 -38.771 1.00 95.31 220 LEU A N 1
ATOM 1599 C CA . LEU A 1 220 ? 30.719 4.019 -39.416 1.00 95.31 220 LEU A CA 1
ATOM 1600 C C . LEU A 1 220 ? 30.863 3.304 -40.765 1.00 95.31 220 LEU A C 1
ATOM 1602 O O . LEU A 1 220 ? 31.630 3.746 -41.619 1.00 95.31 220 LEU A O 1
ATOM 1606 N N . HIS A 1 221 ? 30.062 2.263 -40.980 1.00 93.75 221 HIS A N 1
ATOM 1607 C CA . HIS A 1 221 ? 30.008 1.479 -42.213 1.00 93.75 221 HIS A CA 1
ATOM 1608 C C . HIS A 1 221 ? 28.607 1.577 -42.816 1.00 93.75 221 HIS A C 1
ATOM 1610 O O . HIS A 1 221 ? 27.621 1.254 -42.153 1.00 93.75 221 HIS A O 1
ATOM 1616 N N . MET A 1 222 ? 28.502 2.000 -44.074 1.00 91.75 222 MET A N 1
ATOM 1617 C CA . MET A 1 222 ? 27.228 2.072 -44.798 1.00 91.75 222 MET A CA 1
ATOM 1618 C C . MET A 1 222 ? 27.127 0.903 -45.777 1.00 91.75 222 MET A C 1
ATOM 1620 O O . MET A 1 222 ? 28.092 0.583 -46.463 1.00 91.75 222 MET A O 1
ATOM 1624 N N . SER A 1 223 ? 25.965 0.248 -45.827 1.00 82.62 223 SER A N 1
ATOM 1625 C CA . SER A 1 223 ? 25.739 -0.917 -46.704 1.00 82.62 223 SER A CA 1
ATOM 1626 C C . SER A 1 223 ? 25.386 -0.526 -48.144 1.00 82.62 223 SER A C 1
ATOM 1628 O O . SER A 1 223 ? 25.318 -1.387 -49.015 1.00 82.62 223 SER A O 1
ATOM 1630 N N . VAL A 1 224 ? 25.176 0.767 -48.397 1.00 72.75 224 VAL A N 1
ATOM 1631 C CA . VAL A 1 224 ? 25.032 1.367 -49.726 1.00 72.75 224 VAL A CA 1
ATOM 1632 C C . VAL A 1 224 ? 25.962 2.575 -49.817 1.00 72.75 224 VAL A C 1
ATOM 1634 O O . VAL A 1 224 ? 26.153 3.278 -48.819 1.00 72.75 224 VAL A O 1
ATOM 1637 N N . ASP A 1 225 ? 26.561 2.801 -50.987 1.00 64.38 225 ASP A N 1
ATOM 1638 C CA . ASP A 1 225 ? 27.428 3.956 -51.214 1.00 64.38 225 ASP A CA 1
ATOM 1639 C C . ASP A 1 225 ? 26.662 5.258 -50.940 1.00 64.38 225 ASP A C 1
ATOM 1641 O O . ASP A 1 225 ? 25.546 5.465 -51.411 1.00 64.38 225 ASP A O 1
ATOM 1645 N N . VAL A 1 226 ? 27.283 6.156 -50.174 1.00 58.69 226 VAL A N 1
ATOM 1646 C CA . VAL A 1 226 ? 26.735 7.477 -49.804 1.00 58.69 226 VAL A CA 1
ATOM 1647 C C . VAL A 1 226 ? 26.736 8.451 -51.000 1.00 58.69 226 VAL A C 1
ATOM 1649 O O . VAL A 1 226 ? 26.234 9.568 -50.905 1.00 58.69 226 VAL A O 1
ATOM 1652 N N . LEU A 1 227 ? 27.292 8.035 -52.141 1.00 54.38 227 LEU A N 1
ATOM 1653 C CA . LEU A 1 227 ? 27.467 8.842 -53.343 1.00 54.38 227 LEU A CA 1
ATOM 1654 C C . LEU A 1 227 ? 26.795 8.156 -54.539 1.00 54.38 227 LEU A C 1
ATOM 1656 O O . LEU A 1 227 ? 27.425 7.375 -55.250 1.00 54.38 227 LEU A O 1
ATOM 1660 N N . THR A 1 228 ? 25.527 8.483 -54.770 1.00 51.62 228 THR A N 1
ATOM 1661 C CA . THR A 1 228 ? 24.889 8.380 -56.093 1.00 51.62 228 THR A CA 1
ATOM 1662 C C . THR A 1 228 ? 24.441 9.756 -56.533 1.00 51.62 228 THR A C 1
ATOM 1664 O O . THR A 1 228 ? 23.772 10.414 -55.702 1.00 51.62 228 THR A O 1
#

Secondary structure (DSSP, 8-state):
--SHHHHHHHHHHHT-GGGTTTT-S-HHHHHHHHT---B--S-B-SBSS--EE-HHHHHHHHHHTTGGGSSEEEEEB-S-GGGB-EE---SS-BEE-TT-EEEEEEETTEEEEEEE--SS-STTBPSS-EEEEEES-GGG--EEEE---SSSPPPTGGGTPPPTT-----S-EEESS--SS-SSEEEESSSS-EEEEEETTEEEEEETTEEEEEEETTEEEESS-S--

pLDDT: mean 91.52, std 9.17, range [51.62, 98.75]

Foldseek 3Di:
DPCVVVVVVVVVVVPPPVCPCVPPPDPPVVCLVVLHEDEPDPADQAQQAAEEDEPVVSLVSCVVVVVQSHQKYKYAHAQDNGRWYWHQHQVAWIATRRRKIWMWHHHPQWIKIKIAADQDHDPRGDHRWIKIFTHNDPVPPTGIDIDADPVRHDACVNVVHAHPVGDDDQKEAEDPEDAPVIDDWYAYPYRWAGWDDPDVQKIFGTDPVDGQWIQGPVGTGGPDDPPD

InterPro domains:
  IPR048390 Long-tail fiber proximal subunit, trimerization domain [PF21446] (128-173)

Radius of gyration: 32.76 Å; chains: 1; bounding box: 96×39×94 Å

Sequence (228 aa):
NVGLGETINLAAGALQKDQNGADIPDKGLFAQNIGAALAFSSGIHIGGDSNPWTTAEFISWLESQGVFNHRYWMCRGSWNYADNKTITDTGCGNICLAGAVIEVMGFRGAMTIRVTTPTTTSGGGVASAQFTYINNGGDYSPGWRRDFNTVNKPTAGDVGALPITGGRLNGPLGIGTDNALGGNSIVLGDNDTGFKQDGDGVLGIYANNARVGYIDNSGLHMSVDVLT

Organism: Salmonella enterica (NCBI:txid28901)